Protein 4JEN (pdb70)

Radius of gyration: 23.58 Å; Cα contacts (8 Å, |Δi|>4): 588; chains: 3; bounding box: 68×58×48 Å

B-factor: mean 65.18, std 16.79, range [32.94, 170.94]

Sequence (354 aa):
KRVFLAAIMKEQEKKRIEDLILFLEEKGWEVDNNFMSPDQCTKLDYDAIKECDLFIAFPGVPVSPGTHIEIGWASAMGKKIILLLAEYAYLIRGLHTVSNVHYIIYNKEKEYLQKLDLYKRVFLAAMKEQEKKRIEDLILFLEEKGWEVDNAFMSPDQCTKLDYDAIKECDLFIAFPGVPVSPGTHIEIGWASAMGKKIILLLAEKENYAYLIRGLHTVSNVHYIIYNKEKEYLQKLDLYLKRVFLAAQEKKRIEDLILFLEEKGWEVDSPDQCTKLDYDAIKECDLFIAFPGVPVSPGTHIEIGWASAMGKKIILLLAEKENYAYLIRGLHTVSNVHYIIYNKEKEYLQKLDL

Nearest PDB structures (foldseek):
  4jen-assembly2_C-2  TM=1.009E+00  e=1.202E-22  Clostridium botulinum A str. ATCC 19397
  4jen-assembly1_B  TM=1.000E+00  e=3.719E-20  Clostridium botulinum A str. ATCC 19397
  4jen-assembly1_A  TM=9.811E-01  e=2.741E-19  Clostridium botulinum A str. ATCC 19397
  4jem-assembly1_A  TM=9.310E-01  e=1.003E-10  Streptomyces rimofaciens
  4ohb-assembly1_A  TM=9.312E-01  e=1.680E-10  Streptomyces rimofaciens

Solvent-accessible surface area: 19011 Å² total; per-residue (Å²): 138,113,0,6,9,3,92,182,156,63,106,72,47,54,108,93,53,112,45,0,38,95,33,4,89,136,79,50,55,51,23,42,134,207,200,111,58,19,58,40,36,0,104,51,29,34,56,16,0,109,101,1,81,16,0,0,0,56,12,38,145,125,36,47,27,15,17,4,0,12,0,0,0,0,2,24,45,53,43,81,0,2,0,0,19,73,97,100,25,107,12,2,113,0,0,54,32,11,2,13,14,60,63,5,79,32,113,55,34,67,56,0,38,125,76,9,72,159,113,66,24,0,10,22,3,90,131,85,132,25,46,49,39,105,51,112,62,0,32,116,37,0,88,92,79,61,55,55,18,45,108,136,257,96,46,20,55,98,33,0,73,98,30,36,56,18,0,108,130,1,83,6,0,0,0,58,9,25,131,126,29,47,32,15,17,1,0,12,0,0,0,0,2,25,45,56,43,84,1,0,0,0,5,46,60,94,37,107,27,19,102,12,0,92,0,0,77,45,32,12,84,17,56,62,5,76,33,108,145,48,63,57,0,36,125,75,0,66,151,84,85,67,19,0,10,27,1,82,96,80,79,58,22,55,52,36,0,53,29,34,4,54,81,95,63,71,116,38,81,102,106,122,47,73,72,139,124,40,90,68,20,0,111,74,1,85,22,0,0,0,54,11,37,145,125,97,48,101,37,12,54,97,21,6,35,57,0,15,93,54,55,43,37,2,22,0,0,21,53,78,80,141,140,70,53,84,149,10,68,29,23,97,104,114,14,117,18,106,62,7,86,39,102,56,62,154,37,6,36,105,96,26,76,188

Structure (mmCIF, N/CA/C/O backbone):
data_4JEN
#
_entry.id   4JEN
#
_cell.length_a   177.948
_cell.length_b   104.006
_cell.length_c   40.225
_cell.angle_alpha   90.000
_cell.angle_beta   97.980
_cell.angle_gamma   90.000
#
_symmetry.space_group_name_H-M   'C 1 2 1'
#
loop_
_entity.id
_entity.type
_entity.pdbx_description
1 polymer 'CMP N-GLYCOSIDASE'
2 non-polymer 'PHOSPHATE ION'
3 water water
#
loop_
_atom_site.group_PDB
_atom_site.id
_atom_site.type_symbol
_atom_site.label_atom_id
_atom_site.label_alt_id
_atom_site.label_comp_id
_atom_site.label_asym_id
_atom_site.label_entity_id
_atom_site.label_seq_id
_atom_site.pdbx_PDB_ins_code
_atom_site.Cartn_x
_atom_site.Cartn_y
_atom_site.Cartn_z
_atom_site.occupancy
_atom_site.B_iso_or_equiv
_atom_site.auth_seq_id
_atom_site.auth_comp_id
_atom_site.auth_asym_id
_atom_site.auth_atom_id
_atom_site.pdbx_PDB_model_num
ATOM 1 N N . LYS A 1 26 ? -62.298 -6.640 5.826 1.00 65.73 3 LYS A N 1
ATOM 2 C CA . LYS A 1 26 ? -61.099 -6.572 6.655 1.00 62.14 3 LYS A CA 1
ATOM 3 C C . LYS A 1 26 ? -59.905 -6.012 5.889 1.00 67.62 3 LYS A C 1
ATOM 4 O O . LYS A 1 26 ? -59.035 -6.761 5.448 1.00 65.44 3 LYS A O 1
ATOM 10 N N . ARG A 1 27 ? -59.864 -4.692 5.739 1.00 68.77 4 ARG A N 1
ATOM 11 C CA . ARG A 1 27 ? -58.755 -4.039 5.052 1.00 58.24 4 ARG A CA 1
ATOM 12 C C . ARG A 1 27 ? -57.837 -3.300 6.022 1.00 58.58 4 ARG A C 1
ATOM 13 O O . ARG A 1 27 ? -58.297 -2.532 6.866 1.00 52.83 4 ARG A O 1
ATOM 21 N N . VAL A 1 28 ? -56.535 -3.542 5.894 1.00 59.45 5 VAL A N 1
ATOM 22 C CA . VAL A 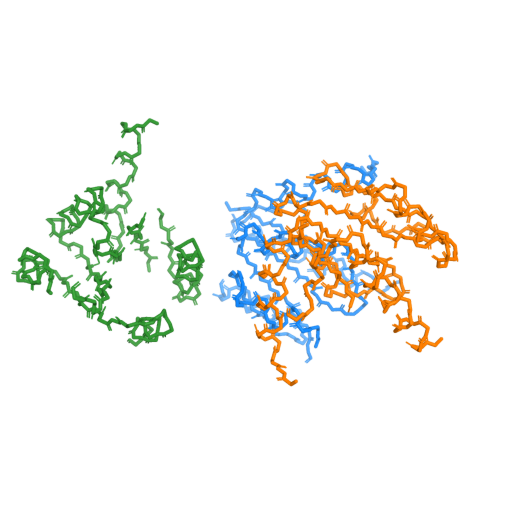1 28 ? -55.535 -2.869 6.714 1.00 56.28 5 VAL A CA 1
ATOM 23 C C . VAL A 1 28 ? -54.670 -1.948 5.867 1.00 51.44 5 VAL A C 1
ATOM 24 O O . VAL A 1 28 ? -54.161 -2.353 4.823 1.00 56.66 5 VAL A O 1
ATOM 28 N N . PHE A 1 29 ? -54.505 -0.709 6.315 1.00 42.56 6 PHE A N 1
ATOM 29 C CA . PHE A 1 29 ? -53.486 0.151 5.736 1.00 49.32 6 PHE A CA 1
ATOM 30 C C . PHE A 1 29 ? -52.274 0.188 6.655 1.00 41.66 6 PHE A C 1
ATOM 31 O O . PHE A 1 29 ? -52.371 0.605 7.809 1.00 57.40 6 PHE A O 1
ATOM 39 N N . LEU A 1 30 ? -51.135 -0.261 6.141 1.00 53.64 7 LEU A N 1
ATOM 40 C CA . LEU A 1 30 ? -49.889 -0.220 6.894 1.00 49.30 7 LEU A CA 1
ATOM 41 C C . LEU A 1 30 ? -49.034 0.952 6.424 1.00 50.01 7 LEU A C 1
ATOM 42 O O . LEU A 1 30 ? -48.460 0.920 5.336 1.00 47.89 7 LEU A O 1
ATOM 47 N N . ALA A 1 31 ? -48.961 1.990 7.250 1.00 52.38 8 ALA A N 1
ATOM 48 C CA . ALA A 1 31 ? -48.222 3.197 6.902 1.00 44.79 8 ALA A CA 1
ATOM 49 C C . ALA A 1 31 ? -46.715 2.982 6.998 1.00 66.10 8 ALA A C 1
ATOM 50 O O . ALA A 1 31 ? -46.097 3.298 8.015 1.00 73.57 8 ALA A O 1
ATOM 52 N N . ALA A 1 32 ? -46.130 2.445 5.931 1.00 81.54 9 ALA A N 1
ATOM 53 C CA . ALA A 1 32 ? -44.693 2.203 5.878 1.00 74.18 9 ALA A CA 1
ATOM 54 C C . ALA A 1 32 ? -44.212 2.057 4.438 1.00 79.64 9 ALA A C 1
ATOM 55 O O . ALA A 1 32 ? -43.635 2.984 3.868 1.00 87.67 9 ALA A O 1
ATOM 57 N N . ILE A 1 44 ? -26.314 -2.947 4.376 1.00 117.67 21 ILE A N 1
ATOM 58 C CA . ILE A 1 44 ? -27.307 -1.978 4.823 1.00 130.68 21 ILE A CA 1
ATOM 59 C C . ILE A 1 44 ? -28.073 -2.515 6.033 1.00 124.67 21 ILE A C 1
ATOM 60 O O . ILE A 1 44 ? -28.130 -3.726 6.254 1.00 127.94 21 ILE A O 1
ATOM 65 N N . MET A 1 45 ? -28.647 -1.611 6.820 1.00 120.62 22 MET A N 1
ATOM 66 C CA . MET A 1 45 ? -29.412 -1.995 8.001 1.00 134.39 22 MET A CA 1
ATOM 67 C C . MET A 1 45 ? -30.913 -1.875 7.735 1.00 127.77 22 MET A C 1
ATOM 68 O O . MET A 1 45 ? -31.736 -2.312 8.540 1.00 114.77 22 MET A O 1
ATOM 73 N N . LYS A 1 46 ? -31.261 -1.294 6.590 1.00 124.17 23 LYS A N 1
ATOM 74 C CA . LYS A 1 46 ? -32.659 -1.127 6.202 1.00 109.46 23 LYS A CA 1
ATOM 75 C C . LYS A 1 46 ? -33.344 -2.471 5.966 1.00 105.63 23 LYS A C 1
ATOM 76 O O . LYS A 1 46 ? -34.570 -2.548 5.871 1.00 95.88 23 LYS A O 1
ATOM 78 N N . GLU A 1 47 ? -32.542 -3.527 5.867 1.00 102.36 24 GLU A N 1
ATOM 79 C CA . GLU A 1 47 ? -33.058 -4.881 5.712 1.00 101.98 24 GLU A CA 1
ATOM 80 C C . GLU A 1 47 ? -33.840 -5.312 6.949 1.00 92.73 24 GLU A C 1
ATOM 81 O O . GLU A 1 47 ? -34.755 -6.131 6.858 1.00 80.05 24 GLU A O 1
ATOM 87 N N . GLN A 1 48 ? -33.475 -4.761 8.104 1.00 94.22 25 GLN A N 1
ATOM 88 C CA . GLN A 1 48 ? -34.199 -5.042 9.336 1.00 93.70 25 GLN A CA 1
ATOM 89 C C . GLN A 1 48 ? -35.605 -4.455 9.269 1.00 89.63 25 GLN A C 1
ATOM 90 O O . GLN A 1 48 ? -36.560 -5.042 9.780 1.00 90.43 25 GLN A O 1
ATOM 96 N N . GLU A 1 49 ? -35.726 -3.295 8.633 1.00 72.82 26 GLU A N 1
ATOM 97 C CA . GLU A 1 49 ? -37.017 -2.637 8.482 1.00 71.49 26 GLU A CA 1
ATOM 98 C C . GLU A 1 49 ? -37.896 -3.381 7.482 1.00 77.59 26 GLU A C 1
ATOM 99 O O . GLU A 1 49 ? -39.100 -3.523 7.688 1.00 76.60 26 GLU A O 1
ATOM 101 N N . LYS A 1 50 ? -37.285 -3.857 6.401 1.00 79.86 27 LYS A N 1
ATOM 102 C CA . LYS A 1 50 ? -38.009 -4.603 5.377 1.00 82.30 27 LYS A CA 1
ATOM 103 C C . LYS A 1 50 ? -38.497 -5.944 5.918 1.00 76.15 27 LYS A C 1
ATOM 104 O O . LYS A 1 50 ? -39.597 -6.393 5.594 1.00 71.01 27 LYS A O 1
ATOM 106 N N . LYS A 1 51 ? -37.670 -6.577 6.744 1.00 67.59 28 LYS A N 1
ATOM 107 C CA . LYS A 1 51 ? -38.019 -7.856 7.350 1.00 66.04 28 LYS A CA 1
ATOM 108 C C . LYS A 1 51 ? -39.199 -7.712 8.305 1.00 75.05 28 LYS A C 1
ATOM 109 O O . LYS A 1 51 ? -40.118 -8.533 8.298 1.00 66.57 28 LYS A O 1
ATOM 115 N N . ARG A 1 52 ? -39.170 -6.663 9.122 1.00 69.07 29 ARG A N 1
ATOM 116 C CA . ARG A 1 52 ? -40.221 -6.427 10.106 1.00 67.71 29 ARG A CA 1
ATOM 117 C C . ARG A 1 52 ? -41.567 -6.111 9.458 1.00 65.07 29 ARG A C 1
ATOM 118 O O . ARG A 1 52 ? -42.620 -6.423 10.016 1.00 63.07 29 ARG A O 1
ATOM 126 N N . ILE A 1 53 ? -41.529 -5.495 8.281 1.00 60.74 30 ILE A N 1
ATOM 127 C CA . ILE A 1 53 ? -42.752 -5.172 7.553 1.00 65.19 30 ILE A CA 1
ATOM 128 C C . ILE A 1 53 ? -43.369 -6.419 6.923 1.00 64.62 30 ILE A C 1
ATOM 129 O O . ILE A 1 53 ? -44.571 -6.652 7.043 1.00 62.89 30 ILE A O 1
ATOM 134 N N . GLU A 1 54 ? -42.539 -7.220 6.261 1.00 55.05 31 GLU A N 1
ATOM 135 C CA . GLU A 1 54 ? -43.002 -8.456 5.638 1.00 61.18 31 GLU A CA 1
ATOM 136 C C . GLU A 1 54 ? -43.560 -9.441 6.663 1.00 65.74 31 GLU A C 1
ATOM 137 O O . GLU A 1 54 ? -44.506 -10.177 6.376 1.00 63.39 31 GLU A O 1
ATOM 143 N N . ASP A 1 55 ? -42.974 -9.449 7.857 1.00 53.70 32 ASP A N 1
ATOM 144 C CA . ASP A 1 55 ? -43.472 -10.287 8.941 1.00 54.34 32 ASP A CA 1
ATOM 145 C C . ASP A 1 55 ? -44.844 -9.802 9.395 1.00 58.15 32 ASP A C 1
ATOM 146 O O . ASP A 1 55 ? -45.712 -10.602 9.750 1.00 56.84 32 ASP A O 1
ATOM 151 N N . LEU A 1 56 ? -45.034 -8.487 9.375 1.00 56.21 33 LEU A N 1
ATOM 152 C CA . LEU A 1 56 ? -46.280 -7.880 9.828 1.00 51.38 33 LEU A CA 1
ATOM 153 C C . LEU A 1 56 ? -47.420 -8.099 8.835 1.00 55.54 33 LEU A C 1
ATOM 154 O O . LEU A 1 56 ? -48.545 -8.399 9.232 1.00 55.09 33 LEU A O 1
ATOM 159 N N . ILE A 1 57 ? -47.123 -7.943 7.548 1.00 63.04 34 ILE A N 1
ATOM 160 C CA . ILE A 1 57 ? -48.112 -8.168 6.498 1.00 60.86 34 ILE A CA 1
ATOM 161 C C . ILE A 1 57 ? -48.584 -9.617 6.526 1.00 57.13 34 ILE A C 1
ATOM 162 O O . ILE A 1 57 ? -49.780 -9.895 6.443 1.00 61.46 34 ILE A O 1
ATOM 167 N N . LEU A 1 58 ? -47.630 -10.532 6.654 1.00 57.15 35 LEU A N 1
ATOM 168 C CA . LEU A 1 58 ? -47.921 -11.953 6.789 1.00 54.55 35 LEU A CA 1
ATOM 169 C C . LEU A 1 58 ? -48.786 -12.234 8.008 1.00 66.20 35 LEU A C 1
ATOM 170 O O . LEU A 1 58 ? -49.765 -12.979 7.932 1.00 63.11 35 LEU A O 1
ATOM 175 N N . PHE A 1 59 ? -48.405 -11.634 9.130 1.00 59.68 36 PHE A N 1
ATOM 176 C CA . PHE A 1 59 ? -49.131 -11.792 10.380 1.00 49.72 36 PHE A CA 1
ATOM 177 C C . PHE A 1 59 ? -50.575 -11.323 10.244 1.00 58.05 36 PHE A C 1
ATOM 178 O O . PHE A 1 59 ? -51.497 -11.978 10.730 1.00 58.73 36 PHE A O 1
ATOM 186 N N . LEU A 1 60 ? -50.765 -10.192 9.573 1.00 51.76 37 LEU A N 1
ATOM 187 C CA . LEU A 1 60 ? -52.096 -9.636 9.367 1.00 50.03 37 LEU A CA 1
ATOM 188 C C . LEU A 1 60 ? -52.930 -10.499 8.427 1.00 56.00 37 LEU A C 1
ATOM 189 O O . LEU A 1 60 ? -54.092 -10.792 8.709 1.00 53.83 37 LEU A O 1
ATOM 194 N N . GLU A 1 61 ? -52.329 -10.904 7.312 1.00 62.89 38 GLU A N 1
ATOM 195 C CA . GLU A 1 61 ? -53.022 -11.708 6.309 1.00 61.13 38 GLU A CA 1
ATOM 196 C C . GLU A 1 61 ? -53.470 -13.063 6.851 1.00 62.97 38 GLU A C 1
ATOM 197 O O . GLU A 1 61 ? -54.513 -13.583 6.456 1.00 61.33 38 GLU A O 1
ATOM 203 N N . GLU A 1 62 ? -52.681 -13.627 7.760 1.00 67.30 39 GLU A N 1
ATOM 204 C CA . GLU A 1 62 ? -53.000 -14.925 8.346 1.00 61.64 39 GLU A CA 1
ATOM 205 C C . GLU A 1 62 ? -54.099 -14.830 9.400 1.00 56.94 39 GLU A C 1
ATOM 206 O O . GLU A 1 62 ? -54.612 -15.846 9.866 1.00 76.20 39 GLU A O 1
ATOM 212 N N . LYS A 1 63 ? -54.459 -13.605 9.767 1.00 57.34 40 LYS A N 1
ATOM 213 C CA . LYS A 1 63 ? -55.576 -13.382 10.676 1.00 60.58 40 LYS A CA 1
ATOM 214 C C . LYS A 1 63 ? -56.818 -12.964 9.894 1.00 60.91 40 LYS A C 1
ATOM 215 O O . LYS A 1 63 ? -57.837 -12.590 10.476 1.00 59.90 40 LYS A O 1
ATOM 221 N N . GLY A 1 64 ? -56.721 -13.030 8.569 1.00 62.50 41 GLY A N 1
ATOM 222 C CA . GLY A 1 64 ? -57.853 -12.758 7.701 1.00 64.74 41 GLY A CA 1
ATOM 223 C C . GLY A 1 64 ? -57.931 -11.330 7.196 1.00 68.78 41 GLY A C 1
ATOM 224 O O . GLY A 1 64 ? -58.949 -10.919 6.639 1.00 67.84 41 GLY A O 1
ATOM 225 N N . TRP A 1 65 ? -56.858 -10.570 7.387 1.00 69.52 42 TRP A N 1
ATOM 226 C CA . TRP A 1 65 ? -56.834 -9.176 6.955 1.00 66.26 42 TRP A CA 1
ATOM 227 C C . TRP A 1 65 ? -56.336 -9.020 5.523 1.00 68.23 42 TRP A C 1
ATOM 228 O O . TRP A 1 65 ? -55.611 -9.870 5.006 1.00 68.41 42 TRP A O 1
ATOM 239 N N . GLU A 1 66 ? -56.734 -7.921 4.891 1.00 70.47 43 GLU A N 1
ATOM 240 C CA . GLU A 1 66 ? -56.273 -7.590 3.550 1.00 52.18 43 GLU A CA 1
ATOM 241 C C . GLU A 1 66 ? -55.464 -6.299 3.589 1.00 55.73 43 GLU A C 1
ATOM 242 O O . GLU A 1 66 ? -56.008 -5.221 3.823 1.00 66.32 43 GLU A O 1
ATOM 244 N N . VAL A 1 67 ? -54.160 -6.414 3.364 1.00 55.14 44 VAL A N 1
ATOM 245 C CA . VAL A 1 67 ? -53.271 -5.261 3.418 1.00 53.69 44 VAL A CA 1
ATOM 246 C C . VAL A 1 67 ? -53.314 -4.461 2.116 1.00 61.41 44 VAL A C 1
ATOM 247 O O . VAL A 1 67 ? -53.105 -5.008 1.034 1.00 78.48 44 VAL A O 1
ATOM 251 N N . ASP A 1 68 ? -53.587 -3.163 2.228 1.00 79.11 45 ASP A N 1
ATOM 252 C CA . ASP A 1 68 ? -53.655 -2.279 1.066 1.00 73.81 45 ASP A CA 1
ATOM 253 C C . ASP A 1 68 ? -52.262 -1.778 0.707 1.00 82.79 45 ASP A C 1
ATOM 254 O O . ASP A 1 68 ? -52.101 -0.644 0.260 1.00 90.04 45 ASP A O 1
ATOM 259 N N . ASN A 1 69 ? -51.258 -2.611 0.974 1.00 94.64 46 ASN A N 1
ATOM 260 C CA . ASN A 1 69 ? -49.847 -2.244 0.838 1.00 94.95 46 ASN A CA 1
ATOM 261 C C . ASN A 1 69 ? -49.491 -0.854 1.366 1.00 93.94 46 ASN A C 1
ATOM 262 O O . ASN A 1 69 ? -49.961 -0.444 2.429 1.00 71.41 46 ASN A O 1
ATOM 267 N N . ASN A 1 79 ? -44.051 -0.007 -10.520 1.00 117.78 56 ASN A N 1
ATOM 268 C CA . ASN A 1 79 ? -42.976 0.628 -9.766 1.00 114.51 56 ASN A CA 1
ATOM 269 C C . ASN A 1 79 ? -42.663 2.041 -10.257 1.00 98.53 56 ASN A C 1
ATOM 270 O O . ASN A 1 79 ? -41.818 2.733 -9.689 1.00 97.31 56 ASN A O 1
ATOM 275 N N . PHE A 1 80 ? -43.353 2.460 -11.313 1.00 94.95 57 PHE A N 1
ATOM 276 C CA . PHE A 1 80 ? -43.186 3.800 -11.863 1.00 97.01 57 PHE A CA 1
ATOM 277 C C . PHE A 1 80 ? -44.388 4.661 -11.496 1.00 102.19 57 PHE A C 1
ATOM 278 O O . PHE A 1 80 ? -45.434 4.588 -12.142 1.00 99.28 57 PHE A O 1
ATOM 286 N N . MET A 1 81 ? -44.236 5.479 -10.460 1.00 94.26 58 MET A N 1
ATOM 287 C CA . MET A 1 81 ? -45.353 6.266 -9.953 1.00 86.65 58 MET A CA 1
ATOM 288 C C . MET A 1 81 ? -44.945 7.679 -9.537 1.00 86.04 58 MET A C 1
ATOM 289 O O . MET A 1 81 ? -43.893 7.883 -8.931 1.00 84.62 58 MET A O 1
ATOM 294 N N . SER A 1 82 ? -45.790 8.648 -9.875 1.00 71.00 59 SER A N 1
ATOM 295 C CA . SER A 1 82 ? -45.562 10.044 -9.521 1.00 71.41 59 SER A CA 1
ATOM 296 C C . SER A 1 82 ? -46.094 10.341 -8.121 1.00 75.03 59 SER A C 1
ATOM 297 O O . SER A 1 82 ? -46.968 9.629 -7.626 1.00 79.38 59 SER A O 1
ATOM 300 N N . PRO A 1 83 ? -45.558 11.390 -7.473 1.00 70.49 60 PRO A N 1
ATOM 301 C CA . PRO A 1 83 ? -46.063 11.839 -6.171 1.00 65.76 60 PRO A CA 1
ATOM 302 C C . PRO A 1 83 ? -47.555 12.149 -6.201 1.00 56.71 60 PRO A C 1
ATOM 303 O O . PRO A 1 83 ? -48.241 11.958 -5.200 1.00 68.27 60 PRO A O 1
ATOM 307 N N . ASP A 1 84 ? -48.045 12.622 -7.342 1.00 68.43 61 ASP A N 1
ATOM 308 C CA . ASP A 1 84 ? -49.465 12.907 -7.506 1.00 64.70 61 ASP A CA 1
ATOM 309 C C . ASP A 1 84 ? -50.299 11.634 -7.407 1.00 61.69 61 ASP A C 1
ATOM 310 O O . ASP A 1 84 ? -51.391 11.639 -6.839 1.00 60.98 61 ASP A O 1
ATOM 315 N N . GLN A 1 85 ? -49.778 10.544 -7.961 1.00 61.49 62 GLN A N 1
ATOM 316 C CA . GLN A 1 85 ? -50.487 9.270 -7.961 1.00 58.87 62 GLN A CA 1
ATOM 317 C C . GLN A 1 85 ? -50.316 8.533 -6.637 1.00 68.48 62 GLN A C 1
ATOM 318 O O . GLN A 1 85 ? -51.264 7.941 -6.122 1.00 62.50 62 GLN A O 1
ATOM 320 N N . CYS A 1 86 ? -49.103 8.573 -6.093 1.00 66.11 63 CYS A N 1
ATOM 321 C CA . CYS A 1 86 ? -48.808 7.908 -4.829 1.00 61.38 63 CYS A CA 1
ATOM 322 C C . CYS A 1 86 ? -49.616 8.509 -3.681 1.00 68.22 63 CYS A C 1
ATOM 323 O O . CYS A 1 86 ? -50.120 7.785 -2.822 1.00 66.69 63 CYS A O 1
ATOM 326 N N . THR A 1 87 ? -49.741 9.833 -3.676 1.00 63.97 64 THR A N 1
ATOM 327 C CA . THR A 1 87 ? -50.521 10.527 -2.656 1.00 56.11 64 THR A CA 1
ATOM 328 C C . THR A 1 87 ? -52.000 10.199 -2.816 1.00 55.49 64 THR A C 1
ATOM 329 O O . THR A 1 87 ? -52.733 10.061 -1.836 1.00 51.91 64 THR A O 1
ATOM 333 N N . LYS A 1 88 ? -52.428 10.071 -4.067 1.00 61.42 65 LYS A N 1
ATOM 334 C CA . LYS A 1 88 ? -53.815 9.765 -4.388 1.00 60.11 65 LYS A CA 1
ATOM 335 C C . LYS A 1 88 ? -54.182 8.345 -3.965 1.00 63.38 65 LYS A C 1
ATOM 336 O O . LYS A 1 88 ? -55.281 8.100 -3.467 1.00 56.60 65 LYS A O 1
ATOM 342 N N . LEU A 1 89 ? -53.254 7.414 -4.168 1.00 67.06 66 LEU A N 1
ATOM 343 C CA . LEU A 1 89 ? -53.483 6.009 -3.842 1.00 58.41 66 LEU A CA 1
ATOM 344 C C . LEU A 1 89 ? -53.542 5.765 -2.336 1.00 59.93 66 LEU A C 1
ATOM 345 O O . LEU A 1 89 ? -54.422 5.051 -1.854 1.00 57.70 66 LEU A O 1
ATOM 347 N N . ASP A 1 90 ? -52.603 6.354 -1.601 1.00 60.52 67 ASP A N 1
ATOM 348 C CA . ASP A 1 90 ? -52.549 6.190 -0.151 1.00 51.68 67 ASP A CA 1
ATOM 349 C C . ASP A 1 90 ? -53.800 6.738 0.523 1.00 47.63 67 ASP A C 1
ATOM 350 O O . ASP A 1 90 ? -54.357 6.107 1.419 1.00 63.52 67 ASP A O 1
ATOM 355 N N . TYR A 1 91 ? -54.236 7.913 0.081 1.00 42.22 68 TYR A N 1
ATOM 356 C CA . TYR A 1 91 ? -55.405 8.570 0.653 1.00 52.20 68 TYR A CA 1
ATOM 357 C C . TYR A 1 91 ? -56.658 7.713 0.513 1.00 55.76 68 TYR A C 1
ATOM 358 O O . TYR A 1 91 ? -57.411 7.538 1.472 1.00 53.56 68 TYR A O 1
ATOM 367 N N . ASP A 1 92 ? -56.874 7.181 -0.686 1.00 54.29 69 ASP A N 1
ATOM 368 C CA . ASP A 1 92 ? -58.033 6.338 -0.954 1.00 54.46 69 ASP A CA 1
ATOM 369 C C . ASP A 1 92 ? -57.943 5.009 -0.211 1.00 56.04 69 ASP A C 1
ATOM 370 O O . ASP A 1 92 ? -58.950 4.486 0.262 1.00 57.17 69 ASP A O 1
ATOM 375 N N . ALA A 1 93 ? -56.732 4.470 -0.108 1.00 49.73 70 ALA A N 1
ATOM 376 C CA . ALA A 1 93 ? -56.511 3.219 0.608 1.00 43.71 70 ALA A CA 1
ATOM 377 C C . ALA A 1 93 ? -56.820 3.381 2.093 1.00 57.17 70 ALA A C 1
ATOM 378 O O . ALA A 1 93 ? -57.410 2.498 2.715 1.00 69.49 70 ALA A O 1
ATOM 380 N N . ILE A 1 94 ? -56.416 4.517 2.653 1.00 52.09 71 ILE A N 1
ATOM 381 C CA . ILE A 1 94 ? -56.694 4.841 4.048 1.00 52.57 71 ILE A CA 1
ATOM 382 C C . ILE A 1 94 ? -58.180 5.131 4.235 1.00 47.75 71 ILE A C 1
ATOM 383 O O . ILE A 1 94 ? -58.778 4.761 5.245 1.00 61.32 71 ILE A O 1
ATOM 388 N N . LYS A 1 95 ? -58.770 5.788 3.243 1.00 53.71 72 LYS A N 1
ATOM 389 C CA . LYS A 1 95 ? -60.189 6.117 3.263 1.00 55.59 72 LYS A CA 1
ATOM 390 C C . LYS A 1 95 ? -61.044 4.852 3.267 1.00 68.60 72 LYS A C 1
ATOM 391 O O . LYS A 1 95 ? -62.134 4.829 3.840 1.00 64.95 72 LYS A O 1
ATOM 397 N N . GLU A 1 96 ? -60.537 3.799 2.633 1.00 69.25 73 GLU A N 1
ATOM 398 C CA . GLU A 1 96 ? -61.289 2.558 2.470 1.00 59.72 73 GLU A CA 1
ATOM 399 C C . GLU A 1 96 ? -60.977 1.512 3.539 1.00 64.47 73 GLU A C 1
ATOM 400 O O . GLU A 1 96 ? -61.750 0.574 3.734 1.00 73.17 73 GLU A O 1
ATOM 406 N N . CYS A 1 97 ? -59.851 1.671 4.228 1.00 63.94 74 CYS A N 1
ATOM 407 C CA . CYS A 1 97 ? -59.427 0.684 5.217 1.00 62.33 74 CYS A CA 1
ATOM 408 C C . CYS A 1 97 ? -60.326 0.692 6.450 1.00 60.32 74 CYS A C 1
ATOM 409 O O . CYS A 1 97 ? -61.066 1.647 6.687 1.00 54.86 74 CYS A O 1
ATOM 412 N N . ASP A 1 98 ? -60.256 -0.383 7.229 1.00 64.07 75 ASP A N 1
ATOM 413 C CA . ASP A 1 98 ? -61.013 -0.484 8.470 1.00 60.73 75 ASP A CA 1
ATOM 414 C C . ASP A 1 98 ? -60.079 -0.352 9.667 1.00 58.60 75 ASP A C 1
ATOM 415 O O . ASP A 1 98 ? -60.511 -0.038 10.775 1.00 58.94 75 ASP A O 1
ATOM 420 N N . LEU A 1 99 ? -58.793 -0.592 9.430 1.00 51.99 76 LEU A N 1
ATOM 421 C CA . LEU A 1 99 ? -57.784 -0.502 10.477 1.00 46.10 76 LEU A CA 1
ATOM 422 C C . LEU A 1 99 ? -56.524 0.184 9.956 1.00 49.95 76 LEU A C 1
ATOM 423 O O . LEU A 1 99 ? -56.075 -0.087 8.843 1.00 54.23 76 LEU A O 1
ATOM 428 N N . PHE A 1 100 ? -55.961 1.073 10.767 1.00 48.54 77 PHE A N 1
ATOM 429 C CA . PHE A 1 100 ? -54.762 1.812 10.387 1.00 40.88 77 PHE A CA 1
ATOM 430 C C . PHE A 1 100 ? -53.617 1.510 11.349 1.00 48.94 77 PHE A C 1
ATOM 431 O O . PHE A 1 100 ? -53.745 1.699 12.558 1.00 57.39 77 PHE A O 1
ATOM 439 N N . ILE A 1 101 ? -52.499 1.040 10.806 1.00 46.29 78 ILE A N 1
ATOM 440 C CA . ILE A 1 101 ? -51.328 0.717 11.615 1.00 45.81 78 ILE A CA 1
ATOM 441 C C . ILE A 1 101 ? -50.108 1.493 11.127 1.00 50.59 78 ILE A C 1
ATOM 442 O O . ILE A 1 101 ? -49.809 1.505 9.933 1.00 54.80 78 ILE A O 1
ATOM 447 N N . ALA A 1 102 ? -49.406 2.142 12.052 1.00 41.75 79 ALA A N 1
ATOM 448 C CA . ALA A 1 102 ? -48.244 2.950 11.695 1.00 51.37 79 ALA A CA 1
ATOM 449 C C . ALA A 1 102 ? -47.100 2.801 12.695 1.00 58.38 79 ALA A C 1
ATOM 450 O O . ALA A 1 102 ? -47.295 2.323 13.813 1.00 48.01 79 ALA A O 1
ATOM 452 N N . PHE A 1 103 ? -45.906 3.220 12.283 1.00 68.02 80 PHE A N 1
ATOM 453 C CA . PHE A 1 103 ? -44.725 3.171 13.141 1.00 52.00 80 PHE A CA 1
ATOM 454 C C . PHE A 1 103 ? -44.127 4.559 13.361 1.00 58.30 80 PHE A C 1
ATOM 455 O O . PHE A 1 103 ? -43.134 4.913 12.724 1.00 59.47 80 PHE A O 1
ATOM 463 N N . PRO A 1 104 ? -44.725 5.351 14.264 1.00 59.59 81 PRO A N 1
ATOM 464 C CA . PRO A 1 104 ? -44.172 6.671 14.584 1.00 54.61 81 PRO A CA 1
ATOM 465 C C . PRO A 1 104 ? -42.824 6.545 15.284 1.00 57.37 81 PRO A C 1
ATOM 466 O O . PRO A 1 104 ? -42.630 5.614 16.065 1.00 74.30 81 PRO A O 1
ATOM 470 N N . GLY A 1 105 ? -41.904 7.465 15.008 1.00 62.14 82 GLY A N 1
ATOM 471 C CA . GLY A 1 105 ? -40.602 7.437 15.649 1.00 65.81 82 GLY A CA 1
ATOM 472 C C . GLY A 1 105 ? -39.545 8.291 14.976 1.00 86.32 82 GLY A C 1
ATOM 473 O O . GLY A 1 105 ? -39.855 9.180 14.183 1.00 87.82 82 GLY A O 1
ATOM 474 N N . VAL A 1 106 ? -38.287 8.011 15.303 1.00 95.98 83 VAL A N 1
ATOM 475 C CA . VAL A 1 106 ? -37.148 8.752 14.771 1.00 94.16 83 VAL A CA 1
ATOM 476 C C . VAL A 1 106 ? -36.299 7.828 13.897 1.00 94.74 83 VAL A C 1
ATOM 477 O O . VAL A 1 106 ? -35.978 6.714 14.311 1.00 96.07 83 VAL A O 1
ATOM 481 N N . PRO A 1 107 ? -35.932 8.278 12.682 1.00 93.85 84 PRO A N 1
ATOM 482 C CA . PRO A 1 107 ? -36.202 9.587 12.070 1.00 92.74 84 PRO A CA 1
ATOM 483 C C . PRO A 1 107 ? -37.659 9.779 11.660 1.00 89.46 84 PRO A C 1
ATOM 484 O O . PRO A 1 107 ? -38.292 8.857 11.143 1.00 89.92 84 PRO A O 1
ATOM 488 N N . VAL A 1 108 ? -38.173 10.981 11.895 1.00 81.58 85 VAL A N 1
ATOM 489 C CA . VAL A 1 108 ? -39.572 11.291 11.636 1.00 74.44 85 VAL A CA 1
ATOM 490 C C . VAL A 1 108 ? -39.905 11.259 10.149 1.00 67.37 85 VAL A C 1
ATOM 491 O O . VAL A 1 108 ? -39.327 12.000 9.355 1.00 70.57 85 VAL A O 1
ATOM 495 N N . SER A 1 109 ? -40.840 10.390 9.780 1.00 70.42 86 SER A N 1
ATOM 496 C CA . SER A 1 109 ? -41.302 10.302 8.402 1.00 58.98 86 SER A CA 1
ATOM 497 C C . SER A 1 109 ? -42.450 11.275 8.166 1.00 64.92 86 SER A C 1
ATOM 498 O O . SER A 1 109 ? -43.494 11.176 8.813 1.00 65.07 86 SER A O 1
ATOM 501 N N . PRO A 1 110 ? -42.254 12.228 7.243 1.00 59.89 87 PRO A N 1
ATOM 502 C CA . PRO A 1 110 ? -43.276 13.221 6.896 1.00 50.68 87 PRO A CA 1
ATOM 503 C C . PRO A 1 110 ? -44.549 12.563 6.377 1.00 54.71 87 PRO A C 1
ATOM 504 O O . PRO A 1 110 ? -45.644 12.911 6.818 1.00 54.62 87 PRO A O 1
ATOM 508 N N . GLY A 1 111 ? -44.397 11.619 5.453 1.00 48.58 88 GLY A N 1
ATOM 509 C CA . GLY A 1 111 ? -45.532 10.951 4.843 1.00 51.74 88 GLY A CA 1
ATOM 510 C C . GLY A 1 111 ? -46.364 10.160 5.832 1.00 52.83 88 GLY A C 1
ATOM 511 O O . GLY A 1 111 ? -47.593 10.186 5.780 1.00 57.06 88 GLY A O 1
ATOM 512 N N . THR A 1 112 ? -45.690 9.456 6.736 1.00 54.85 89 THR A N 1
ATOM 513 C CA . THR A 1 112 ? -46.366 8.640 7.738 1.00 54.51 89 THR A CA 1
ATOM 514 C C . THR A 1 112 ? -47.250 9.490 8.646 1.00 53.55 89 THR A C 1
ATOM 515 O O . THR A 1 112 ? -48.404 9.148 8.900 1.00 56.35 89 THR A O 1
ATOM 519 N N . HIS A 1 113 ? -46.704 10.604 9.124 1.00 49.90 90 HIS A N 1
ATOM 520 C CA . HIS A 1 113 ? -47.434 11.480 10.034 1.00 52.63 90 HIS A CA 1
ATOM 521 C C . HIS A 1 113 ? -48.618 12.176 9.366 1.00 47.45 90 HIS A C 1
ATOM 522 O O . HIS A 1 113 ? -49.633 12.441 10.011 1.00 39.92 90 HIS A O 1
ATOM 529 N N . ILE A 1 114 ? -48.488 12.469 8.076 1.00 39.63 91 ILE A N 1
ATOM 530 C CA . ILE A 1 114 ? -49.602 13.019 7.314 1.00 43.30 91 ILE A CA 1
ATOM 531 C C . ILE A 1 114 ? -50.716 11.983 7.242 1.00 48.64 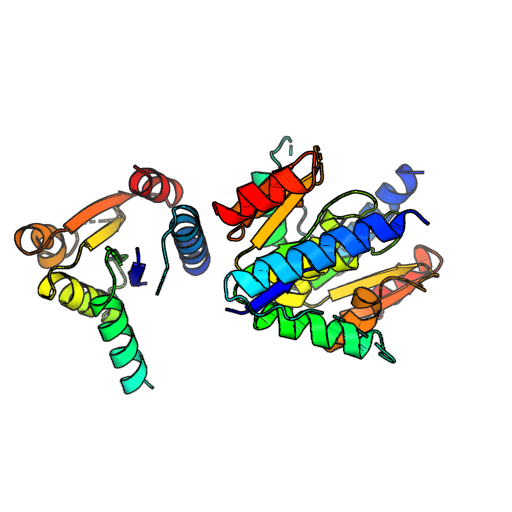91 ILE A C 1
ATOM 532 O O . ILE A 1 114 ? -51.888 12.296 7.459 1.00 46.13 91 ILE A O 1
ATOM 537 N N . GLU A 1 115 ? -50.334 10.744 6.948 1.00 54.22 92 GLU A N 1
ATOM 538 C CA . GLU A 1 115 ? -51.280 9.638 6.870 1.00 48.92 92 GLU A CA 1
ATOM 539 C C . GLU A 1 115 ? -51.959 9.382 8.212 1.00 45.96 92 GLU A C 1
ATOM 540 O O . GLU A 1 115 ? -53.134 9.016 8.260 1.00 45.19 92 GLU A O 1
ATOM 546 N N . ILE A 1 116 ? -51.215 9.577 9.297 1.00 44.60 93 ILE A N 1
ATOM 547 C CA . ILE A 1 116 ? -51.779 9.482 10.639 1.00 44.08 93 ILE A CA 1
ATOM 548 C C . ILE A 1 116 ? -52.845 10.557 10.821 1.00 52.88 93 ILE A C 1
ATOM 549 O O . ILE A 1 116 ? -53.920 10.296 11.363 1.00 56.48 93 ILE A O 1
ATOM 554 N N . GLY A 1 117 ? -52.540 11.764 10.351 1.00 46.49 94 GLY A N 1
ATOM 555 C CA . GLY A 1 117 ? -53.488 12.862 10.383 1.00 36.12 94 GLY A CA 1
ATOM 556 C C . GLY A 1 117 ? -54.702 12.575 9.521 1.00 42.21 94 GLY A C 1
ATOM 557 O O . GLY A 1 117 ? -55.825 12.932 9.876 1.00 34.27 94 GLY A O 1
ATOM 558 N N . TRP A 1 118 ? -54.471 11.925 8.383 1.00 46.16 95 TRP A N 1
ATOM 559 C CA . TRP A 1 118 ? -55.556 11.506 7.503 1.00 44.18 95 TRP A CA 1
ATOM 560 C C . TRP A 1 118 ? -56.489 10.538 8.218 1.00 52.70 95 TRP A C 1
ATOM 561 O O . TRP A 1 118 ? -57.698 10.755 8.270 1.00 48.17 95 TRP A O 1
ATOM 572 N N . ALA A 1 119 ? -55.913 9.475 8.771 1.00 53.62 96 ALA A N 1
ATOM 573 C CA . ALA A 1 119 ? -56.686 8.427 9.431 1.00 48.43 96 ALA A CA 1
ATOM 574 C C . ALA A 1 119 ? -57.466 8.943 10.638 1.00 53.12 96 ALA A C 1
ATOM 575 O O . ALA A 1 119 ? -58.621 8.572 10.843 1.00 51.79 96 ALA A O 1
ATOM 577 N N . SER A 1 120 ? -56.831 9.800 11.431 1.00 44.01 97 SER A N 1
ATOM 578 C CA . SER A 1 120 ? -57.458 10.332 12.637 1.00 51.83 97 SER A CA 1
ATOM 579 C C . SER A 1 120 ? -58.622 11.264 12.315 1.00 49.01 97 SER A C 1
ATOM 580 O O . SER A 1 120 ? -59.641 11.257 13.004 1.00 58.10 97 SER A O 1
ATOM 583 N N . ALA A 1 121 ? -58.465 12.064 11.265 1.00 55.58 98 ALA A N 1
ATOM 584 C CA . ALA A 1 121 ? -59.505 13.004 10.865 1.00 55.96 98 ALA A CA 1
ATOM 585 C C . ALA A 1 121 ? -60.699 12.285 10.242 1.00 54.81 98 ALA A C 1
ATOM 586 O O . ALA A 1 121 ? -61.841 12.720 10.389 1.00 55.73 98 ALA A O 1
ATOM 588 N N . MET A 1 122 ? -60.431 11.182 9.548 1.00 56.31 99 MET A N 1
ATOM 589 C CA . MET A 1 122 ? -61.491 10.381 8.941 1.00 58.92 99 MET A CA 1
ATOM 590 C C . MET A 1 122 ? -62.229 9.553 9.986 1.00 57.65 99 MET A C 1
ATOM 591 O O . MET A 1 122 ? -63.315 9.036 9.726 1.00 63.32 99 MET A O 1
ATOM 596 N N . GLY A 1 123 ? -61.630 9.422 11.165 1.00 59.29 100 GLY A N 1
ATOM 597 C CA . GLY A 1 123 ? -62.227 8.651 12.239 1.00 53.43 100 GLY A CA 1
ATOM 598 C C . GLY A 1 123 ? -61.970 7.164 12.090 1.00 61.97 100 GLY A C 1
ATOM 599 O O . GLY A 1 123 ? -62.800 6.337 12.467 1.00 63.46 100 GLY A O 1
ATOM 600 N N . LYS A 1 124 ? -60.812 6.825 11.534 1.00 67.35 101 LYS A N 1
ATOM 601 C CA . LYS A 1 124 ? -60.429 5.431 11.348 1.00 48.50 101 LYS A CA 1
ATOM 602 C C . LYS A 1 124 ? -59.922 4.813 12.647 1.00 58.07 101 LYS A C 1
ATOM 603 O O . LYS A 1 124 ? -59.624 5.520 13.610 1.00 63.39 101 LYS A O 1
ATOM 609 N N . LYS A 1 125 ? -59.829 3.487 12.663 1.00 67.49 102 LYS A N 1
ATOM 610 C CA . LYS A 1 125 ? -59.293 2.763 13.809 1.00 52.85 102 LYS A CA 1
ATOM 611 C C . LYS A 1 125 ? -57.772 2.715 13.712 1.00 57.53 102 LYS A C 1
ATOM 612 O O . LYS A 1 125 ? -57.219 2.046 12.839 1.00 62.59 102 LYS A O 1
ATOM 618 N N . ILE A 1 126 ? -57.099 3.423 14.613 1.00 48.83 103 ILE A N 1
ATOM 619 C CA . ILE A 1 126 ? -55.651 3.575 14.532 1.00 47.87 103 ILE A CA 1
ATOM 620 C C . ILE A 1 126 ? -54.907 2.765 15.592 1.00 47.46 103 ILE A C 1
ATOM 621 O O . ILE A 1 126 ? -55.267 2.781 16.768 1.00 58.41 103 ILE A O 1
ATOM 626 N N . ILE A 1 127 ? -53.873 2.052 15.161 1.00 40.61 104 ILE A N 1
ATOM 627 C CA . ILE A 1 127 ? -52.963 1.385 16.080 1.00 42.70 104 ILE A CA 1
ATOM 628 C C . ILE A 1 127 ? -51.554 1.932 15.885 1.00 44.15 104 ILE A C 1
ATOM 629 O O . ILE A 1 127 ? -50.977 1.811 14.805 1.00 53.15 104 ILE A O 1
ATOM 634 N N . LEU A 1 128 ? -51.007 2.544 16.930 1.00 43.75 105 LEU A N 1
ATOM 635 C CA . LEU A 1 128 ? -49.671 3.123 16.856 1.00 51.18 105 LEU A CA 1
ATOM 636 C C . LEU A 1 128 ? -48.651 2.277 17.608 1.00 53.17 105 LEU A C 1
ATOM 637 O O . LEU A 1 128 ? -48.762 2.080 18.818 1.00 51.62 105 LEU A O 1
ATOM 642 N N . LEU A 1 129 ? -47.656 1.779 16.882 1.00 48.90 106 LEU A N 1
ATOM 643 C CA . LEU A 1 129 ? -46.611 0.958 17.478 1.00 50.83 106 LEU A CA 1
ATOM 644 C C . LEU A 1 129 ? -45.379 1.806 17.774 1.00 57.18 106 LEU A C 1
ATOM 645 O O . LEU A 1 129 ? -44.599 2.118 16.874 1.00 56.30 106 LEU A O 1
ATOM 650 N N . LEU A 1 130 ? -45.210 2.180 19.038 1.00 54.09 107 LEU A N 1
ATOM 651 C CA . LEU A 1 130 ? -44.100 3.040 19.436 1.00 60.72 107 LEU A CA 1
ATOM 652 C C . LEU A 1 130 ? -43.023 2.280 20.203 1.00 52.22 107 LEU A C 1
ATOM 653 O O . LEU A 1 130 ? -43.320 1.513 21.117 1.00 51.15 107 LEU A O 1
ATOM 658 N N . ALA A 1 131 ? -41.770 2.505 19.823 1.00 59.07 108 ALA A N 1
ATOM 659 C CA . ALA A 1 131 ? -40.638 1.911 20.520 1.00 53.27 108 ALA A CA 1
ATOM 660 C C . ALA A 1 131 ? -40.215 2.797 21.685 1.00 78.18 108 ALA A C 1
ATOM 661 O O . ALA A 1 131 ? -40.145 4.019 21.551 1.00 90.40 108 ALA A O 1
ATOM 663 N N . GLU A 1 132 ? -39.929 2.179 22.827 1.00 84.21 109 GLU A N 1
ATOM 664 C CA . GLU A 1 132 ? -39.485 2.917 24.003 1.00 75.53 109 GLU A CA 1
ATOM 665 C C . GLU A 1 132 ? -38.319 2.215 24.687 1.00 92.46 109 GLU A C 1
ATOM 666 O O . GLU A 1 132 ? -38.499 1.530 25.693 1.00 109.09 109 GLU A O 1
ATOM 668 N N . TYR A 1 137 ? -42.064 11.078 22.943 1.00 88.50 114 TYR A N 1
ATOM 669 C CA . TYR A 1 137 ? -42.329 11.414 21.549 1.00 96.83 114 TYR A CA 1
ATOM 670 C C . TYR A 1 137 ? -43.147 12.698 21.432 1.00 91.37 114 TYR A C 1
ATOM 671 O O . TYR A 1 137 ? -43.232 13.478 22.381 1.00 104.19 114 TYR A O 1
ATOM 673 N N . ALA A 1 138 ? -43.749 12.907 20.265 1.00 75.36 115 ALA A N 1
ATOM 674 C CA . ALA A 1 138 ? -44.496 14.130 19.984 1.00 76.85 115 ALA A CA 1
ATOM 675 C C . ALA A 1 138 ? -45.740 14.277 20.855 1.00 74.30 115 ALA A C 1
ATOM 676 O O . ALA A 1 138 ? -46.328 13.288 21.290 1.00 78.93 115 ALA A O 1
ATOM 678 N N . TYR A 1 139 ? -46.133 15.524 21.100 1.00 66.59 116 TYR A N 1
ATOM 679 C CA . TYR A 1 139 ? -47.322 15.829 21.889 1.00 63.57 116 TYR A CA 1
ATOM 680 C C . TYR A 1 139 ? -48.593 15.337 21.203 1.00 62.50 116 TYR A C 1
ATOM 681 O O . TYR A 1 139 ? -49.470 14.758 21.843 1.00 60.47 116 TYR A O 1
ATOM 690 N N . LEU A 1 140 ? -48.686 15.570 19.898 1.00 68.34 117 LEU A N 1
ATOM 691 C CA . LEU A 1 140 ? -49.880 15.210 19.140 1.00 63.66 117 LEU A CA 1
ATOM 692 C C . LEU A 1 140 ? -50.023 13.701 18.968 1.00 63.65 117 LEU A C 1
ATOM 693 O O . LEU A 1 140 ? -51.117 13.199 18.714 1.00 66.00 117 LEU A O 1
ATOM 698 N N . ILE A 1 141 ? -48.915 12.981 19.103 1.00 61.27 118 ILE A N 1
ATOM 699 C CA . ILE A 1 141 ? -48.944 11.525 19.059 1.00 58.87 118 ILE A CA 1
ATOM 700 C C . ILE A 1 141 ? -49.503 10.969 20.364 1.00 59.26 118 ILE A C 1
ATOM 701 O O . ILE A 1 141 ? -50.393 10.118 20.359 1.00 57.80 118 ILE A O 1
ATOM 706 N N . ARG A 1 142 ? -48.982 11.469 21.480 1.00 56.81 119 ARG A N 1
ATOM 707 C CA . ARG A 1 142 ? -49.369 10.993 22.804 1.00 49.54 119 ARG A CA 1
ATOM 708 C C . ARG A 1 142 ? -50.798 11.378 23.180 1.00 51.70 119 ARG A C 1
ATOM 709 O O . ARG A 1 142 ? -51.422 10.727 24.019 1.00 65.45 119 ARG A O 1
ATOM 717 N N . GLY A 1 143 ? -51.315 12.433 22.558 1.00 38.56 120 GLY A N 1
ATOM 718 C CA . GLY A 1 143 ? -52.654 12.906 22.859 1.00 44.45 120 GLY A CA 1
ATOM 719 C C . GLY A 1 143 ? -53.643 12.670 21.736 1.00 49.75 120 GLY A C 1
ATOM 720 O O . GLY A 1 143 ? -54.757 13.195 21.759 1.00 55.60 120 GLY A O 1
ATOM 721 N N . LEU A 1 144 ? -53.239 11.871 20.753 1.00 53.36 121 LEU A N 1
ATOM 722 C CA . LEU A 1 144 ? -54.065 11.610 19.579 1.00 56.08 121 LEU A CA 1
ATOM 723 C C . LEU A 1 144 ? -55.329 10.829 19.932 1.00 57.48 121 LEU A C 1
ATOM 724 O O . LEU A 1 144 ? -56.334 10.903 19.224 1.00 55.48 121 LEU A O 1
ATOM 729 N N . HIS A 1 145 ? -55.270 10.088 21.034 1.00 61.24 122 HIS A N 1
ATOM 730 C CA . HIS A 1 145 ? -56.373 9.228 21.449 1.00 59.48 122 HIS A CA 1
ATOM 731 C C . HIS A 1 145 ? -57.622 10.022 21.819 1.00 61.51 122 HIS A C 1
ATOM 732 O O . HIS A 1 145 ? -58.734 9.511 21.733 1.00 63.19 122 HIS A O 1
ATOM 739 N N . THR A 1 146 ? -57.434 11.273 22.227 1.00 55.21 123 THR A N 1
ATOM 740 C CA . THR A 1 146 ? -58.549 12.109 22.659 1.00 63.97 123 THR A CA 1
ATOM 741 C C . THR A 1 146 ? -59.365 12.613 21.479 1.00 55.84 123 THR A C 1
ATOM 742 O O . THR A 1 146 ? -60.390 13.272 21.657 1.00 63.70 123 THR A O 1
ATOM 746 N N . VAL A 1 147 ? -58.905 12.304 20.272 1.00 66.14 124 VAL A N 1
ATOM 747 C CA . VAL A 1 147 ? -59.516 12.850 19.070 1.00 65.07 124 VAL A CA 1
ATOM 748 C C . VAL A 1 147 ? -60.038 11.770 18.128 1.00 63.13 124 VAL A C 1
ATOM 749 O O . VAL A 1 147 ? -61.008 11.980 17.402 1.00 59.55 124 VAL A O 1
ATOM 753 N N . SER A 1 148 ? -59.377 10.620 18.132 1.00 63.51 125 SER A N 1
ATOM 754 C CA . SER A 1 148 ? -59.805 9.495 17.314 1.00 61.20 125 SER A CA 1
ATOM 755 C C . SER A 1 148 ? -59.525 8.189 18.041 1.00 60.08 125 SER A C 1
ATOM 756 O O . SER A 1 148 ? -58.787 8.167 19.028 1.00 56.99 125 SER A O 1
ATOM 759 N N . ASN A 1 149 ? -60.118 7.105 17.556 1.00 61.08 126 ASN A N 1
ATOM 760 C CA . ASN A 1 149 ? -59.925 5.799 18.169 1.00 49.27 126 ASN A CA 1
ATOM 761 C C . ASN A 1 149 ? -58.496 5.308 17.964 1.00 51.20 126 ASN A C 1
ATOM 762 O O . ASN A 1 149 ? -58.170 4.724 16.931 1.00 65.61 126 ASN A O 1
ATOM 767 N N . VAL A 1 150 ? -57.648 5.557 18.955 1.00 48.37 127 VAL A N 1
ATOM 768 C CA . VAL A 1 150 ? -56.235 5.215 18.862 1.00 49.68 127 VAL A CA 1
ATOM 769 C C . VAL A 1 150 ? -55.815 4.258 19.973 1.00 54.03 127 VAL A C 1
ATOM 770 O O . VAL A 1 150 ? -56.072 4.508 21.151 1.00 53.26 127 VAL A O 1
ATOM 774 N N . HIS A 1 151 ? -55.175 3.158 19.591 1.00 51.91 128 HIS A N 1
ATOM 775 C CA . HIS A 1 151 ? -54.642 2.207 20.557 1.00 47.44 128 HIS A CA 1
ATOM 776 C C . HIS A 1 151 ? -53.123 2.128 20.443 1.00 46.25 128 HIS A C 1
ATOM 777 O O . HIS A 1 151 ? -52.589 1.796 19.385 1.00 55.83 128 HIS A O 1
ATOM 784 N N . TYR A 1 152 ? -52.433 2.436 21.536 1.00 48.38 129 TYR A N 1
ATOM 785 C CA . TYR A 1 152 ? -50.975 2.427 21.542 1.00 47.51 129 TYR A CA 1
ATOM 786 C C . TYR A 1 152 ? -50.426 1.065 21.949 1.00 47.10 129 TYR A C 1
ATOM 787 O O . TYR A 1 152 ? -50.982 0.392 22.817 1.00 60.58 129 TYR A O 1
ATOM 796 N N . ILE A 1 153 ? -49.333 0.663 21.312 1.00 51.29 130 ILE A N 1
ATOM 797 C CA . ILE A 1 153 ? -48.634 -0.561 21.679 1.00 44.58 130 ILE A CA 1
ATOM 798 C C . ILE A 1 153 ? -47.144 -0.277 21.817 1.00 48.23 130 ILE A C 1
ATOM 799 O O . ILE A 1 153 ? -46.451 -0.040 20.827 1.00 57.09 130 ILE A O 1
ATOM 804 N N . ILE A 1 154 ? -46.659 -0.288 23.054 1.00 61.04 131 ILE A N 1
ATOM 805 C CA . ILE A 1 154 ? -45.255 -0.011 23.327 1.00 60.10 131 ILE A CA 1
ATOM 806 C C . ILE A 1 154 ? -44.445 -1.299 23.276 1.00 53.34 131 ILE A C 1
ATOM 807 O O . ILE A 1 154 ? -44.848 -2.317 23.837 1.00 62.31 131 ILE A O 1
ATOM 812 N N . TYR A 1 155 ? -43.304 -1.252 22.597 1.00 54.68 132 TYR A N 1
ATOM 813 C CA . TYR A 1 155 ? -42.476 -2.438 22.421 1.00 56.17 132 TYR A CA 1
ATOM 814 C C . TYR A 1 155 ? -40.991 -2.114 22.520 1.00 59.87 132 TYR A C 1
ATOM 815 O O . TYR A 1 155 ? -40.587 -0.957 22.408 1.00 60.59 132 TYR A O 1
ATOM 824 N N . ASN A 1 156 ? -40.187 -3.150 22.732 1.00 72.01 133 ASN A N 1
ATOM 825 C CA . ASN A 1 156 ? -38.737 -3.024 22.705 1.00 75.70 133 ASN A CA 1
ATOM 826 C C . ASN A 1 156 ? -38.149 -3.932 21.631 1.00 75.42 133 ASN A C 1
ATOM 827 O O . ASN A 1 156 ? -37.063 -3.679 21.109 1.00 75.65 133 ASN A O 1
ATOM 832 N N . LYS A 1 157 ? -38.885 -4.990 21.306 1.00 71.61 134 LYS A N 1
ATOM 833 C CA . LYS A 1 157 ? -38.471 -5.951 20.290 1.00 72.48 134 LYS A CA 1
ATOM 834 C C . LYS A 1 157 ? -39.646 -6.286 19.374 1.00 67.36 134 LYS A C 1
ATOM 835 O O . LYS A 1 157 ? -40.802 -6.067 19.737 1.00 55.58 134 LYS A O 1
ATOM 837 N N . GLU A 1 158 ? -39.346 -6.818 18.192 1.00 60.55 135 GLU A N 1
ATOM 838 C CA . GLU A 1 158 ? -40.381 -7.148 17.214 1.00 54.46 135 GLU A CA 1
ATOM 839 C C . GLU A 1 158 ? -41.350 -8.206 17.730 1.00 66.44 135 GLU A C 1
ATOM 840 O O . GLU A 1 158 ? -42.563 -8.102 17.532 1.00 58.91 135 GLU A O 1
ATOM 846 N N . LYS A 1 159 ? -40.803 -9.220 18.392 1.00 71.59 136 LYS A N 1
ATOM 847 C CA . LYS A 1 159 ? -41.596 -10.321 18.925 1.00 56.27 136 LYS A CA 1
ATOM 848 C C . LYS A 1 159 ? -42.629 -9.819 19.926 1.00 66.51 136 LYS A C 1
ATOM 849 O O . LYS A 1 159 ? -43.708 -10.393 20.060 1.00 66.13 136 LYS A O 1
ATOM 851 N N . GLU A 1 160 ? -42.288 -8.738 20.619 1.00 68.00 137 GLU A N 1
ATOM 852 C CA . GLU A 1 160 ? -43.157 -8.172 21.642 1.00 56.40 137 GLU A CA 1
ATOM 853 C C . GLU A 1 160 ? -44.421 -7.547 21.052 1.00 63.77 137 GLU A C 1
ATOM 854 O O . GLU A 1 160 ? -45.529 -7.840 21.506 1.00 44.42 137 GLU A O 1
ATOM 860 N N . TYR A 1 161 ? -44.265 -6.691 20.045 1.00 58.15 138 TYR A N 1
ATOM 861 C CA . TYR A 1 161 ? -45.435 -6.028 19.472 1.00 50.90 138 TYR A CA 1
ATOM 862 C C . TYR A 1 161 ? -46.327 -6.970 18.663 1.00 56.01 138 TYR A C 1
ATOM 863 O O . TYR A 1 161 ? -47.535 -6.758 18.576 1.00 42.23 138 TYR A O 1
ATOM 872 N N . LEU A 1 162 ? -45.738 -8.014 18.088 1.00 67.91 139 LEU A N 1
ATOM 873 C CA . LEU A 1 162 ? -46.511 -8.990 17.324 1.00 52.23 139 LEU A CA 1
ATOM 874 C C . LEU A 1 162 ? -47.453 -9.766 18.238 1.00 56.68 139 LEU A C 1
ATOM 875 O O . LEU A 1 162 ? -48.573 -10.106 17.850 1.00 55.53 139 LEU A O 1
ATOM 880 N N . GLN A 1 163 ? -46.993 -10.040 19.455 1.00 60.82 140 GLN A N 1
ATOM 881 C CA . GLN A 1 163 ? -47.806 -10.750 20.437 1.00 59.35 140 GLN A CA 1
ATOM 882 C C . GLN A 1 163 ? -48.897 -9.868 20.994 1.00 61.93 140 GLN A C 1
ATOM 883 O O . GLN A 1 163 ? -50.039 -10.299 21.156 1.00 56.43 140 GLN A O 1
ATOM 889 N N . LYS A 1 164 ? -48.537 -8.622 21.272 1.00 55.72 141 LYS A N 1
ATOM 890 C CA . LYS A 1 164 ? -49.489 -7.657 21.785 1.00 46.72 141 LYS A CA 1
ATOM 891 C C . LYS A 1 164 ? -50.549 -7.362 20.734 1.00 50.36 141 LYS A C 1
ATOM 892 O O . LYS A 1 164 ? -51.724 -7.189 21.057 1.00 45.85 141 LYS A O 1
ATOM 898 N N . LEU A 1 165 ? -50.133 -7.322 19.473 1.00 49.11 142 LEU A N 1
ATOM 899 C CA . LEU A 1 165 ? -51.057 -7.044 18.379 1.00 55.56 142 LEU A CA 1
ATOM 900 C C . LEU A 1 165 ? -52.028 -8.204 18.178 1.00 60.28 142 LEU A C 1
ATOM 901 O O . LEU A 1 165 ? -53.183 -8.003 17.800 1.00 54.42 142 LEU A O 1
ATOM 906 N N . ASP A 1 166 ? -51.550 -9.416 18.445 1.00 61.33 143 ASP A N 1
ATOM 907 C CA . ASP A 1 166 ? -52.377 -10.611 18.354 1.00 63.59 143 ASP A CA 1
ATOM 908 C C . ASP A 1 166 ? -53.459 -10.582 19.427 1.00 63.29 143 ASP A C 1
ATOM 909 O O . ASP A 1 166 ? -54.597 -10.989 19.189 1.00 66.91 143 ASP A O 1
ATOM 914 N N . LEU A 1 167 ? -53.096 -10.096 20.610 1.00 62.66 144 LEU A N 1
ATOM 915 C CA . LEU A 1 167 ? -54.045 -9.963 21.708 1.00 58.20 144 LEU A CA 1
ATOM 916 C C . LEU A 1 167 ? -55.129 -8.941 21.375 1.00 59.87 144 LEU A C 1
ATOM 917 O O . LEU A 1 167 ? -56.317 -9.217 21.528 1.00 70.67 144 LEU A O 1
ATOM 922 N N . TYR A 1 168 ? -54.716 -7.769 20.901 1.00 55.63 145 TYR A N 1
ATOM 923 C CA . TYR A 1 168 ? -55.657 -6.702 20.564 1.00 45.41 145 TYR A CA 1
ATOM 924 C C . TYR A 1 168 ? -56.522 -7.053 19.353 1.00 56.78 145 TYR A C 1
ATOM 925 O O . TYR A 1 168 ? -56.124 -7.842 18.495 1.00 60.76 145 TYR A O 1
ATOM 934 N N . LYS B 1 26 ? -62.022 35.707 8.183 1.00 54.87 3 LYS B N 1
ATOM 935 C CA . LYS B 1 26 ? -62.408 34.563 9.001 1.00 75.72 3 LYS B CA 1
ATOM 936 C C . LYS B 1 26 ? -61.295 34.176 9.970 1.00 79.65 3 LYS B C 1
ATOM 937 O O . LYS B 1 26 ? -60.500 35.019 10.386 1.00 72.64 3 LYS B O 1
ATOM 938 N N . ARG B 1 27 ? -61.246 32.896 10.326 1.00 81.09 4 ARG B N 1
ATOM 939 C CA . ARG B 1 27 ? -60.232 32.393 11.247 1.00 66.57 4 ARG B CA 1
ATOM 940 C C . ARG B 1 27 ? -59.180 31.565 10.514 1.00 57.55 4 ARG B C 1
ATOM 941 O O . ARG B 1 27 ? -59.513 30.705 9.699 1.00 48.99 4 ARG B O 1
ATOM 943 N N . VAL B 1 28 ? -57.911 31.830 10.810 1.00 56.25 5 VAL B N 1
ATOM 944 C CA . VAL B 1 28 ? -56.806 31.138 10.153 1.00 54.97 5 VAL B CA 1
ATOM 945 C C . VAL B 1 28 ? -55.934 30.383 11.156 1.00 55.78 5 VAL B C 1
ATOM 946 O O . VAL B 1 28 ? -55.552 30.925 12.194 1.00 52.50 5 VAL B O 1
ATOM 950 N N . PHE B 1 29 ? -55.631 29.125 10.850 1.00 49.00 6 PHE B N 1
ATOM 951 C CA . PHE B 1 29 ? -54.762 28.327 11.706 1.00 44.66 6 PHE B CA 1
ATOM 952 C C . PHE B 1 29 ? -53.332 28.311 11.178 1.00 38.91 6 PHE B C 1
ATOM 953 O O . PHE B 1 29 ? -53.092 27.987 10.015 1.00 47.06 6 PHE B O 1
ATOM 961 N N . LEU B 1 30 ? -52.388 28.660 12.044 1.00 51.15 7 LEU B N 1
ATOM 962 C CA . LEU B 1 30 ? -50.974 28.653 11.691 1.00 40.75 7 LEU B CA 1
ATOM 963 C C . LEU B 1 30 ? -50.256 27.501 12.385 1.00 48.77 7 LEU B C 1
ATOM 964 O O . LEU B 1 30 ? -50.018 27.541 13.592 1.00 51.04 7 LEU B O 1
ATOM 969 N N . ALA B 1 31 ? -49.918 26.471 11.617 1.00 52.57 8 ALA B N 1
ATOM 970 C CA . ALA B 1 31 ? -49.253 25.294 12.163 1.00 49.83 8 ALA B CA 1
ATOM 971 C C . ALA B 1 31 ? -47.774 25.560 12.424 1.00 62.18 8 ALA B C 1
ATOM 972 O O . ALA B 1 31 ? -46.924 25.272 11.580 1.00 70.16 8 ALA B O 1
ATOM 974 N N . ALA B 1 32 ? -47.476 26.110 13.597 1.00 68.48 9 ALA B N 1
ATOM 975 C CA . ALA B 1 32 ? -46.100 26.406 13.982 1.00 76.39 9 ALA B CA 1
ATOM 976 C C . ALA B 1 32 ? -45.979 26.582 15.493 1.00 81.36 9 ALA B C 1
ATOM 977 O O . ALA B 1 32 ? -45.490 25.696 16.194 1.00 94.94 9 ALA B O 1
ATOM 979 N N . MET B 1 45 ? -30.826 30.878 13.901 1.00 101.83 22 MET B N 1
ATOM 980 C CA . MET B 1 45 ? -31.141 30.405 15.243 1.00 112.45 22 MET B CA 1
ATOM 981 C C . MET B 1 45 ? -32.644 30.229 15.428 1.00 108.76 22 MET B C 1
ATOM 982 O O . MET B 1 45 ? -33.415 30.336 14.474 1.00 99.69 22 MET B O 1
ATOM 984 N N . LYS B 1 46 ? -33.055 29.954 16.662 1.00 108.74 23 LYS B N 1
ATOM 985 C CA . LYS B 1 46 ? -34.470 29.800 16.981 1.00 89.69 23 LYS B CA 1
ATOM 986 C C . LYS B 1 46 ? -35.141 31.165 17.105 1.00 88.75 23 LYS B C 1
ATOM 987 O O . LYS B 1 46 ? -36.364 31.277 17.008 1.00 70.62 23 LYS B O 1
ATOM 989 N N . GLU B 1 47 ? -34.329 32.196 17.320 1.00 85.76 24 GLU B N 1
ATOM 990 C CA . GLU B 1 47 ? -34.814 33.569 17.402 1.00 90.11 24 GLU B CA 1
ATOM 991 C C . GLU B 1 47 ? -35.403 34.003 16.064 1.00 93.85 24 GLU B C 1
ATOM 992 O O . GLU B 1 47 ? -36.342 34.799 16.006 1.00 84.74 24 GLU B O 1
ATOM 998 N N . GLN B 1 48 ? -34.843 33.460 14.989 1.00 94.13 25 GLN B N 1
ATOM 999 C CA . GLN B 1 48 ? -35.277 33.779 13.635 1.00 86.26 25 GLN B CA 1
ATOM 1000 C C . GLN B 1 48 ? -36.631 33.154 13.319 1.00 83.74 25 GLN B C 1
ATOM 1001 O O . GLN B 1 48 ? -37.421 33.720 12.565 1.00 84.22 25 GLN B O 1
ATOM 1002 N N . GLU B 1 49 ? -36.893 31.986 13.897 1.00 75.63 26 GLU B N 1
ATOM 1003 C CA . GLU B 1 49 ? -38.163 31.302 13.689 1.00 71.30 26 GLU B CA 1
ATOM 1004 C C . GLU B 1 49 ? -39.296 32.023 14.412 1.00 80.62 26 GLU B C 1
ATOM 1005 O O . GLU B 1 49 ? -40.401 32.143 13.885 1.00 78.86 26 GLU B O 1
ATOM 1007 N N . LYS B 1 50 ? -39.013 32.503 15.619 1.00 83.49 27 LYS B N 1
ATOM 1008 C CA . LYS B 1 50 ? -40.002 33.229 16.408 1.00 79.28 27 LYS B CA 1
ATOM 1009 C C . LYS B 1 50 ? -40.349 34.564 15.755 1.00 71.75 27 LYS B C 1
ATOM 1010 O O . LYS B 1 50 ? -41.503 34.991 15.769 1.00 68.55 27 LYS B O 1
ATOM 1012 N N . LYS B 1 51 ? -39.341 35.214 15.182 1.00 65.63 28 LYS B N 1
ATOM 1013 C CA . LYS B 1 51 ? -39.536 36.494 14.512 1.00 64.27 28 LYS B CA 1
ATOM 1014 C C . LYS B 1 51 ? -40.407 36.336 13.271 1.00 73.55 28 LYS B C 1
ATOM 1015 O O . LYS B 1 51 ? -41.306 37.141 13.027 1.00 67.86 28 LYS B O 1
ATOM 1017 N N . ARG B 1 52 ? -40.138 35.293 12.492 1.00 69.21 29 ARG B N 1
ATOM 1018 C CA . ARG B 1 52 ? -40.877 35.044 11.259 1.00 67.74 29 ARG B CA 1
ATOM 1019 C C . ARG B 1 52 ? -42.342 34.701 11.515 1.00 64.03 29 ARG B C 1
ATOM 1020 O O . ARG B 1 52 ? -43.209 34.998 10.692 1.00 64.46 29 ARG B O 1
ATOM 1028 N N . ILE B 1 53 ? -42.616 34.078 12.657 1.00 59.94 30 ILE B N 1
ATOM 1029 C CA . ILE B 1 53 ? -43.984 33.729 13.022 1.00 61.75 30 ILE B CA 1
ATOM 1030 C C . ILE B 1 53 ? -44.772 34.960 13.463 1.00 62.95 30 ILE B C 1
ATOM 1031 O O . ILE B 1 53 ? -45.901 35.172 13.023 1.00 66.77 30 ILE B O 1
ATOM 1036 N N . GLU B 1 54 ? -44.169 35.772 14.326 1.00 56.24 31 GLU B N 1
ATOM 1037 C CA . GLU B 1 54 ? -44.810 36.994 14.802 1.00 62.12 31 GLU B CA 1
ATOM 1038 C C . GLU B 1 54 ? -45.085 37.977 13.666 1.00 64.61 31 GLU B C 1
ATOM 1039 O O . GLU B 1 54 ? -46.087 38.693 13.684 1.00 63.35 31 GLU B O 1
ATOM 1045 N N . ASP B 1 55 ? -44.196 38.003 12.677 1.00 57.49 32 ASP B N 1
ATOM 1046 C CA . ASP B 1 55 ? -44.397 38.838 11.499 1.00 53.93 32 ASP B CA 1
ATOM 1047 C C . ASP B 1 55 ? -45.584 38.332 10.689 1.00 57.24 32 ASP B C 1
ATOM 1048 O O . ASP B 1 55 ? -46.338 39.117 10.114 1.00 57.42 32 ASP B O 1
ATOM 1053 N N . LEU B 1 56 ? -45.746 37.013 10.655 1.00 56.61 33 LEU B N 1
ATOM 1054 C CA . LEU B 1 56 ? -46.810 36.387 9.879 1.00 49.59 33 LEU B CA 1
ATOM 1055 C C . LEU B 1 56 ? -48.179 36.581 10.523 1.00 54.69 33 LEU B C 1
ATOM 1056 O O . LEU B 1 56 ? -49.160 36.866 9.834 1.00 53.17 33 LEU B O 1
ATOM 1061 N N . ILE B 1 57 ? -48.242 36.420 11.841 1.00 61.39 34 ILE B N 1
ATOM 1062 C CA . ILE B 1 57 ? -49.485 36.619 12.582 1.00 57.98 34 ILE B CA 1
ATOM 1063 C C . ILE B 1 57 ? -49.959 38.060 12.429 1.00 58.79 34 ILE B C 1
ATOM 1064 O O . ILE B 1 57 ? -51.137 38.316 12.184 1.00 62.68 34 ILE B O 1
ATOM 1069 N N . LEU B 1 58 ? -49.023 38.994 12.567 1.00 60.29 35 LEU B N 1
ATOM 1070 C CA . LEU B 1 58 ? -49.294 40.410 12.360 1.00 52.46 35 LEU B CA 1
ATOM 1071 C C . LEU B 1 58 ? -49.799 40.682 10.953 1.00 64.41 35 LEU B C 1
ATOM 1072 O O . LEU B 1 58 ? -50.776 41.408 10.759 1.00 64.63 35 LEU B O 1
ATOM 1077 N N . PHE B 1 59 ? -49.115 40.098 9.976 1.00 59.81 36 PHE B N 1
ATOM 1078 C CA . PHE B 1 59 ? -49.477 40.25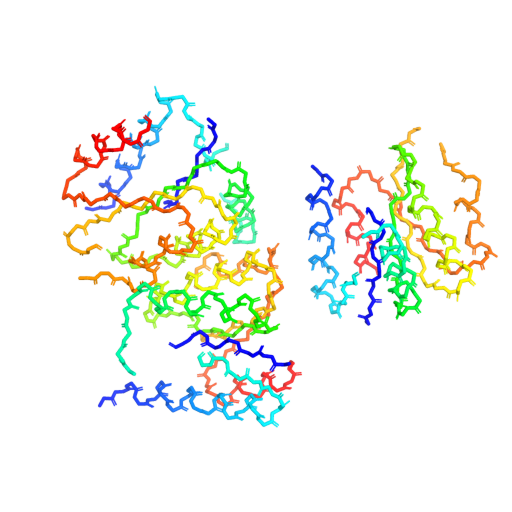1 8.576 1.00 50.12 36 PHE B CA 1
ATOM 1079 C C . PHE B 1 59 ? -50.895 39.756 8.315 1.00 59.73 36 PHE B C 1
ATOM 1080 O O . PHE B 1 59 ? -51.663 40.399 7.600 1.00 61.89 36 PHE B O 1
ATOM 1088 N N . LEU B 1 60 ? -51.238 38.618 8.909 1.00 52.06 37 LEU B N 1
ATOM 1089 C CA . LEU B 1 60 ? -52.564 38.035 8.740 1.00 54.46 37 LEU B CA 1
ATOM 1090 C C . LEU B 1 60 ? -53.639 38.877 9.419 1.00 55.94 37 LEU B C 1
ATOM 1091 O O . LEU B 1 60 ? -54.685 39.152 8.832 1.00 52.57 37 LEU B O 1
ATOM 1096 N N . GLU B 1 61 ? -53.372 39.285 10.656 1.00 65.02 38 GLU B N 1
ATOM 1097 C CA . GLU B 1 61 ? -54.326 40.071 11.434 1.00 64.07 38 GLU B CA 1
ATOM 1098 C C . GLU B 1 61 ? -54.634 41.422 10.791 1.00 65.01 38 GLU B C 1
ATOM 1099 O O . GLU B 1 61 ? -55.755 41.922 10.888 1.00 61.82 38 GLU B O 1
ATOM 1105 N N . GLU B 1 62 ? -53.639 42.005 10.131 1.00 66.92 39 GLU B N 1
ATOM 1106 C CA . GLU B 1 62 ? -53.808 43.303 9.487 1.00 61.54 39 GLU B CA 1
ATOM 1107 C C . GLU B 1 62 ? -54.582 43.192 8.174 1.00 60.62 39 GLU B C 1
ATOM 1108 O O . GLU B 1 62 ? -54.968 44.201 7.586 1.00 76.07 39 GLU B O 1
ATOM 1110 N N . LYS B 1 63 ? -54.804 41.963 7.720 1.00 60.81 40 LYS B N 1
ATOM 1111 C CA . LYS B 1 63 ? -55.625 41.724 6.540 1.00 61.49 40 LYS B CA 1
ATOM 1112 C C . LYS B 1 63 ? -57.026 41.280 6.952 1.00 62.71 40 LYS B C 1
ATOM 1113 O O . LYS B 1 63 ? -57.839 40.890 6.113 1.00 63.06 40 LYS B O 1
ATOM 1119 N N . GLY B 1 64 ? -57.295 41.339 8.253 1.00 61.56 41 GLY B N 1
ATOM 1120 C CA . GLY B 1 64 ? -58.615 41.042 8.779 1.00 65.11 41 GLY B CA 1
ATOM 1121 C C . GLY B 1 64 ? -58.800 39.610 9.242 1.00 66.66 41 GLY B C 1
ATOM 1122 O O . GLY B 1 64 ? -59.923 39.178 9.503 1.00 68.54 41 GLY B O 1
ATOM 1123 N N . TRP B 1 65 ? -57.701 38.870 9.350 1.00 68.74 42 TRP B N 1
ATOM 1124 C CA . TRP B 1 65 ? -57.768 37.474 9.770 1.00 67.32 42 TRP B CA 1
ATOM 1125 C C . TRP B 1 65 ? -57.679 37.317 11.284 1.00 65.44 42 TRP B C 1
ATOM 1126 O O . TRP B 1 65 ? -57.140 38.178 11.980 1.00 67.82 42 TRP B O 1
ATOM 1137 N N . GLU B 1 66 ? -58.212 36.207 11.782 1.00 65.90 43 GLU B N 1
ATOM 1138 C CA . GLU B 1 66 ? -58.126 35.876 13.198 1.00 51.59 43 GLU B CA 1
ATOM 1139 C C . GLU B 1 66 ? -57.311 34.601 13.379 1.00 57.78 43 GLU B C 1
ATOM 1140 O O . GLU B 1 66 ? -57.750 33.515 13.003 1.00 69.86 43 GLU B O 1
ATOM 1142 N N . VAL B 1 67 ? -56.120 34.739 13.951 1.00 53.81 44 VAL B N 1
ATOM 1143 C CA . VAL B 1 67 ? -55.226 33.602 14.138 1.00 55.50 44 VAL B CA 1
ATOM 1144 C C . VAL B 1 67 ? -55.598 32.789 15.377 1.00 67.03 44 VAL B C 1
ATOM 1145 O O . VAL B 1 67 ? -55.716 33.333 16.475 1.00 81.40 44 VAL B O 1
ATOM 1149 N N . ASP B 1 68 ? -55.775 31.484 15.193 1.00 80.82 45 ASP B N 1
ATOM 1150 C CA . ASP B 1 68 ? -56.191 30.603 16.281 1.00 77.19 45 ASP B CA 1
ATOM 1151 C C . ASP B 1 68 ? -55.062 30.156 17.210 1.00 87.74 45 ASP B C 1
ATOM 1152 O O . ASP B 1 68 ? -54.830 28.962 17.388 1.00 100.59 45 ASP B O 1
ATOM 1157 N N . ASN B 1 69 ? -54.414 31.115 17.863 1.00 91.57 46 ASN B N 1
ATOM 1158 C CA . ASN B 1 69 ? -53.492 30.791 18.947 1.00 101.83 46 ASN B CA 1
ATOM 1159 C C . ASN B 1 69 ? -54.154 30.913 20.322 1.00 123.25 46 ASN B C 1
ATOM 1160 O O . ASN B 1 69 ? -53.921 30.093 21.211 1.00 114.57 46 ASN B O 1
ATOM 1165 N N . ALA B 1 70 ? -54.985 31.939 20.483 1.00 126.50 47 ALA B N 1
ATOM 1166 C CA . ALA B 1 70 ? -55.685 32.178 21.742 1.00 115.30 47 ALA B CA 1
ATOM 1167 C C . ALA B 1 70 ? -57.193 32.009 21.579 1.00 100.04 47 ALA B C 1
ATOM 1168 O O . ALA B 1 70 ? -57.830 32.724 20.807 1.00 97.68 47 ALA B O 1
ATOM 1170 N N . PHE B 1 80 ? -48.857 26.076 30.223 1.00 92.65 57 PHE B N 1
ATOM 1171 C CA . PHE B 1 80 ? -48.873 24.814 30.954 1.00 95.91 57 PHE B CA 1
ATOM 1172 C C . PHE B 1 80 ? -50.119 24.003 30.627 1.00 100.55 57 PHE B C 1
ATOM 1173 O O . PHE B 1 80 ? -51.207 24.289 31.129 1.00 82.85 57 PHE B O 1
ATOM 1181 N N . MET B 1 81 ? -49.952 22.992 29.782 1.00 89.54 58 MET B N 1
ATOM 1182 C CA . MET B 1 81 ? -51.028 22.050 29.505 1.00 80.99 58 MET B CA 1
ATOM 1183 C C . MET B 1 81 ? -50.502 20.704 29.020 1.00 86.11 58 MET B C 1
ATOM 1184 O O . MET B 1 81 ? -49.320 20.555 28.708 1.00 83.48 58 MET B O 1
ATOM 1189 N N . SER B 1 82 ? -51.401 19.730 28.962 1.00 72.57 59 SER B N 1
ATOM 1190 C CA . SER B 1 82 ? -51.048 18.350 28.664 1.00 68.23 59 SER B CA 1
ATOM 1191 C C . SER B 1 82 ? -51.170 18.057 27.172 1.00 71.47 59 SER B C 1
ATOM 1192 O O . SER B 1 82 ? -51.891 18.755 26.460 1.00 77.93 59 SER B O 1
ATOM 1195 N N . PRO B 1 83 ? -50.454 17.025 26.693 1.00 68.81 60 PRO B N 1
ATOM 1196 C CA . PRO B 1 83 ? -50.575 16.576 25.302 1.00 62.16 60 PRO B CA 1
ATOM 1197 C C . PRO B 1 83 ? -52.016 16.238 24.928 1.00 55.34 60 PRO B C 1
ATOM 1198 O O . PRO B 1 83 ? -52.408 16.424 23.777 1.00 64.67 60 PRO B O 1
ATOM 1202 N N . ASP B 1 84 ? -52.789 15.750 25.892 1.00 69.68 61 ASP B N 1
ATOM 1203 C CA . ASP B 1 84 ? -54.194 15.436 25.662 1.00 65.93 61 ASP B CA 1
ATOM 1204 C C . ASP B 1 84 ? -54.996 16.693 25.341 1.00 62.85 61 ASP B C 1
ATOM 1205 O O . ASP B 1 84 ? -55.889 16.671 24.494 1.00 60.42 61 ASP B O 1
ATOM 1210 N N . GLN B 1 85 ? -54.669 17.788 26.020 1.00 63.40 62 GLN B N 1
ATOM 1211 C CA . GLN B 1 85 ? -55.371 19.051 25.823 1.00 60.48 62 GLN B CA 1
ATOM 1212 C C . GLN B 1 85 ? -54.859 19.799 24.598 1.00 71.88 62 GLN B C 1
ATOM 1213 O O . GLN B 1 85 ? -55.641 20.378 23.843 1.00 67.70 62 GLN B O 1
ATOM 1219 N N . CYS B 1 86 ? -53.544 19.786 24.407 1.00 65.52 63 CYS B N 1
ATOM 1220 C CA . CYS B 1 86 ? -52.928 20.462 23.272 1.00 58.95 63 CYS B CA 1
ATOM 1221 C C . CYS B 1 86 ? -53.383 19.854 21.947 1.00 68.36 63 CYS B C 1
ATOM 1222 O O . CYS B 1 86 ? -53.648 20.574 20.985 1.00 72.56 63 CYS B O 1
ATOM 1225 N N . THR B 1 87 ? -53.474 18.528 21.905 1.00 64.32 64 THR B N 1
ATOM 1226 C CA . THR B 1 87 ? -53.935 17.828 20.710 1.00 54.89 64 THR B CA 1
ATOM 1227 C C . THR B 1 87 ? -55.408 18.129 20.462 1.00 57.00 64 THR B C 1
ATOM 1228 O O . THR B 1 87 ? -55.848 18.263 19.320 1.00 51.56 64 THR B O 1
ATOM 1232 N N . LYS B 1 88 ? -56.163 18.240 21.549 1.00 64.04 65 LYS B N 1
ATOM 1233 C CA . LYS B 1 88 ? -57.591 18.518 21.480 1.00 60.92 65 LYS B CA 1
ATOM 1234 C C . LYS B 1 88 ? -57.854 19.933 20.975 1.00 64.45 65 LYS B C 1
ATOM 1235 O O . LYS B 1 88 ? -58.778 20.161 20.193 1.00 58.97 65 LYS B O 1
ATOM 1241 N N . LEU B 1 89 ? -57.038 20.881 21.428 1.00 67.82 66 LEU B N 1
ATOM 1242 C CA . LEU B 1 89 ? -57.194 22.283 21.049 1.00 62.34 66 LEU B CA 1
ATOM 1243 C C . LEU B 1 89 ? -56.849 22.535 19.584 1.00 59.18 66 LEU B C 1
ATOM 1244 O O . LEU B 1 89 ? -57.578 23.234 18.882 1.00 56.00 66 LEU B O 1
ATOM 1249 N N . ASP B 1 90 ? -55.732 21.970 19.132 1.00 58.31 67 ASP B N 1
ATOM 1250 C CA . ASP B 1 90 ? -55.289 22.143 17.752 1.00 52.97 67 ASP B CA 1
ATOM 1251 C C . ASP B 1 90 ? -56.298 21.576 16.760 1.00 51.49 67 ASP B C 1
ATOM 1252 O O . ASP B 1 90 ? -56.601 22.201 15.746 1.00 62.49 67 ASP B O 1
ATOM 1257 N N . TYR B 1 91 ? -56.815 20.391 17.065 1.00 46.35 68 TYR B N 1
ATOM 1258 C CA . TYR B 1 91 ? -57.772 19.717 16.195 1.00 50.60 68 TYR B CA 1
ATOM 1259 C C . TYR B 1 91 ? -59.033 20.549 15.993 1.00 56.22 68 TYR B C 1
ATOM 1260 O O . TYR B 1 91 ? -59.500 20.717 14.867 1.00 58.13 68 TYR B O 1
ATOM 1269 N N . ASP B 1 92 ? -59.577 21.067 17.090 1.00 53.68 69 ASP B N 1
ATOM 1270 C CA . ASP B 1 92 ? -60.781 21.888 17.033 1.00 55.54 69 ASP B CA 1
ATOM 1271 C C . ASP B 1 92 ? -60.516 23.222 16.343 1.00 59.41 69 ASP B C 1
ATOM 1272 O O . ASP B 1 92 ? -61.365 23.729 15.612 1.00 60.78 69 ASP B O 1
ATOM 1277 N N . ALA B 1 93 ? -59.335 23.786 16.578 1.00 51.20 70 ALA B N 1
ATOM 1278 C CA . ALA B 1 93 ? -58.952 25.046 15.951 1.00 46.58 70 ALA B CA 1
ATOM 1279 C C . ALA B 1 93 ? -58.841 24.887 14.436 1.00 56.72 70 ALA B C 1
ATOM 1280 O O . ALA B 1 93 ? -59.260 25.761 13.678 1.00 68.55 70 ALA B O 1
ATOM 1282 N N . ILE B 1 94 ? -58.276 23.763 14.007 1.00 51.27 71 ILE B N 1
ATOM 1283 C CA . ILE B 1 94 ? -58.158 23.445 12.588 1.00 52.45 71 ILE B CA 1
ATOM 1284 C C . ILE B 1 94 ? -59.531 23.130 12.004 1.00 50.17 71 ILE B C 1
ATOM 1285 O O . ILE B 1 94 ? -59.838 23.496 10.869 1.00 60.13 71 ILE B O 1
ATOM 1290 N N . LYS B 1 95 ? -60.357 22.457 12.797 1.00 56.08 72 LYS B N 1
ATOM 1291 C CA . LYS B 1 95 ? -61.710 22.100 12.390 1.00 55.92 72 LYS B CA 1
ATOM 1292 C C . LYS B 1 95 ? -62.556 23.349 12.155 1.00 68.30 72 LYS B C 1
ATOM 1293 O O . LYS B 1 95 ? -63.450 23.356 11.308 1.00 65.53 72 LYS B O 1
ATOM 1299 N N . GLU B 1 96 ? -62.260 24.407 12.905 1.00 72.23 73 GLU B N 1
ATOM 1300 C CA . GLU B 1 96 ? -63.054 25.632 12.856 1.00 64.58 73 GLU B CA 1
ATOM 1301 C C . GLU B 1 96 ? -62.483 26.690 11.914 1.00 63.77 73 GLU B C 1
ATOM 1302 O O . GLU B 1 96 ? -63.190 27.613 11.515 1.00 76.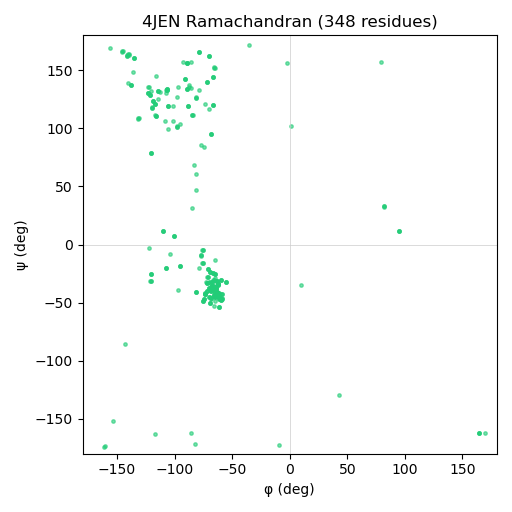81 73 GLU B O 1
ATOM 1308 N N . CYS B 1 97 ? -61.209 26.558 11.559 1.00 65.09 74 CYS B N 1
ATOM 1309 C CA . CYS B 1 97 ? -60.550 27.558 10.723 1.00 65.77 74 CYS B CA 1
ATOM 1310 C C . CYS B 1 97 ? -61.078 27.541 9.291 1.00 60.92 74 CYS B C 1
ATOM 1311 O O . CYS B 1 97 ? -61.708 26.575 8.859 1.00 59.13 74 CYS B O 1
ATOM 1314 N N . ASP B 1 98 ? -60.817 28.621 8.562 1.00 65.20 75 ASP B N 1
ATOM 1315 C CA . ASP B 1 98 ? -61.212 28.717 7.162 1.00 58.47 75 ASP B CA 1
ATOM 1316 C C . ASP B 1 98 ? -59.984 28.612 6.266 1.00 59.99 75 ASP B C 1
ATOM 1317 O O . ASP B 1 98 ? -60.091 28.298 5.081 1.00 63.81 75 ASP B O 1
ATOM 1322 N N . LEU B 1 99 ? -58.816 28.874 6.845 1.00 50.99 76 LEU B N 1
ATOM 1323 C CA . LEU B 1 99 ? -57.558 28.809 6.112 1.00 48.78 76 LEU B CA 1
ATOM 1324 C C . LEU B 1 99 ? -56.476 28.141 6.955 1.00 48.85 76 LEU B C 1
ATOM 1325 O O . LEU B 1 99 ? -56.350 28.413 8.148 1.00 53.73 76 LEU B O 1
ATOM 1330 N N . PHE B 1 100 ? -55.696 27.267 6.327 1.00 49.67 77 PHE B N 1
ATOM 1331 C CA . PHE B 1 100 ? -54.633 26.546 7.018 1.00 41.92 77 PHE B CA 1
ATOM 1332 C C . PHE B 1 100 ? -53.274 26.874 6.406 1.00 50.08 77 PHE B C 1
ATOM 1333 O O . PHE B 1 100 ? -53.064 26.690 5.207 1.00 58.75 77 PHE B O 1
ATOM 1341 N N . ILE B 1 101 ? -52.356 27.362 7.233 1.00 45.19 78 ILE B N 1
ATOM 1342 C CA . ILE B 1 101 ? -51.016 27.711 6.774 1.00 45.98 78 ILE B CA 1
ATOM 1343 C C . ILE B 1 101 ? -49.959 26.955 7.574 1.00 46.68 78 ILE B C 1
ATOM 1344 O O . ILE B 1 101 ? -49.997 26.943 8.804 1.00 57.55 78 ILE B O 1
ATOM 1349 N N . ALA B 1 102 ? -49.019 26.327 6.876 1.00 37.21 79 ALA B N 1
ATOM 1350 C CA . ALA B 1 102 ? -47.984 25.537 7.534 1.00 49.99 79 ALA B CA 1
ATOM 1351 C C . ALA B 1 102 ? -46.613 25.711 6.884 1.00 54.45 79 ALA B C 1
ATOM 1352 O O . ALA B 1 102 ? -46.506 26.192 5.755 1.00 48.88 79 ALA B O 1
ATOM 1354 N N . PHE B 1 103 ? -45.570 25.311 7.605 1.00 64.26 80 PHE B N 1
ATOM 1355 C CA . PHE B 1 103 ? -44.201 25.387 7.101 1.00 52.01 80 PHE B CA 1
ATOM 1356 C C . PHE B 1 103 ? -43.539 24.012 7.050 1.00 57.81 80 PHE B C 1
ATOM 1357 O O . PHE B 1 103 ? -42.749 23.672 7.930 1.00 59.41 80 PHE B O 1
ATOM 1365 N N . PRO B 1 104 ? -43.854 23.214 6.017 1.00 58.18 81 PRO B N 1
ATOM 1366 C CA . PRO B 1 104 ? -43.209 21.906 5.858 1.00 52.60 81 PRO B CA 1
ATOM 1367 C C . PRO B 1 104 ? -41.723 22.062 5.551 1.00 58.46 81 PRO B C 1
ATOM 1368 O O . PRO B 1 104 ? -41.343 23.002 4.855 1.00 78.90 81 PRO B O 1
ATOM 1372 N N . GLY B 1 105 ? -40.896 21.156 6.064 1.00 59.44 82 GLY B N 1
ATOM 1373 C CA . GLY B 1 105 ? -39.469 21.213 5.804 1.00 62.04 82 GLY B CA 1
ATOM 1374 C C . GLY B 1 105 ? -38.619 20.372 6.736 1.00 86.06 82 GLY B C 1
ATOM 1375 O O . GLY B 1 105 ? -39.115 19.470 7.412 1.00 86.67 82 GLY B O 1
ATOM 1376 N N . VAL B 1 106 ? -37.325 20.677 6.766 1.00 96.35 83 VAL B N 1
ATOM 1377 C CA . VAL B 1 106 ? -36.361 19.953 7.587 1.00 94.04 83 VAL B CA 1
ATOM 1378 C C . VAL B 1 106 ? -35.799 20.888 8.660 1.00 96.71 83 VAL B C 1
ATOM 1379 O O . VAL B 1 106 ? -35.399 22.010 8.352 1.00 94.43 83 VAL B O 1
ATOM 1383 N N . PRO B 1 107 ? -35.769 20.437 9.929 1.00 98.27 84 PRO B N 1
ATOM 1384 C CA . PRO B 1 107 ? -36.170 19.119 10.442 1.00 96.48 84 PRO B CA 1
ATOM 1385 C C . PRO B 1 107 ? -37.680 18.899 10.440 1.00 90.70 84 PRO B C 1
ATOM 1386 O O . PRO B 1 107 ? -38.447 19.806 10.764 1.00 87.78 84 PRO B O 1
ATOM 1390 N N . VAL B 1 108 ? -38.087 17.689 10.073 1.00 79.63 85 VAL B N 1
ATOM 1391 C CA . VAL B 1 108 ? -39.498 17.351 9.940 1.00 71.88 85 VAL B CA 1
ATOM 1392 C C . VAL B 1 108 ? -40.222 17.369 11.281 1.00 66.63 85 VAL B C 1
ATOM 1393 O O . VAL B 1 108 ? -39.868 16.634 12.202 1.00 72.44 85 VAL B O 1
ATOM 1397 N N . SER B 1 109 ? -41.239 18.218 11.383 1.00 68.97 86 SER B N 1
ATOM 1398 C CA . SER B 1 109 ? -42.061 18.289 12.583 1.00 55.24 86 SER B CA 1
ATOM 1399 C C . SER B 1 109 ? -43.211 17.294 12.495 1.00 64.11 86 SER B C 1
ATOM 1400 O O . SER B 1 109 ? -44.040 17.377 11.587 1.00 63.04 86 SER B O 1
ATOM 1403 N N . PRO B 1 110 ? -43.258 16.340 13.437 1.00 61.50 87 PRO B N 1
ATOM 1404 C CA . PRO B 1 110 ? -44.316 15.327 13.492 1.00 53.51 87 PRO B CA 1
ATOM 1405 C C . PRO B 1 110 ? -45.694 15.959 13.642 1.00 56.19 87 PRO B C 1
ATOM 1406 O O . PRO B 1 110 ? -46.620 15.596 12.916 1.00 52.43 87 PRO B O 1
ATOM 1410 N N . GLY B 1 111 ? -45.817 16.900 14.573 1.00 47.94 88 GLY B N 1
ATOM 1411 C CA . GLY B 1 111 ? -47.087 17.542 14.853 1.00 50.46 88 GLY B CA 1
ATOM 1412 C C . GLY B 1 111 ? -47.634 18.323 13.675 1.00 53.65 88 GLY B C 1
ATOM 1413 O O . GLY B 1 111 ? -48.830 18.273 13.389 1.00 55.81 88 GLY B O 1
ATOM 1414 N N . THR B 1 112 ? -46.753 19.046 12.992 1.00 57.38 89 THR B N 1
ATOM 1415 C CA . THR B 1 112 ? -47.147 19.856 11.845 1.00 55.25 89 THR B CA 1
ATOM 1416 C C . THR B 1 112 ? -47.732 18.996 10.728 1.00 51.14 89 THR B C 1
ATOM 1417 O O . THR B 1 112 ? -48.781 19.318 10.170 1.00 53.23 89 THR B O 1
ATOM 1421 N N . HIS B 1 113 ? -47.055 17.896 10.415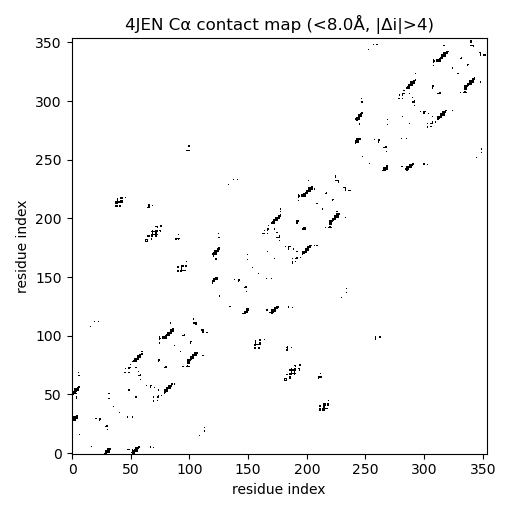 1.00 49.94 90 HIS B N 1
ATOM 1422 C CA . HIS B 1 113 ? -47.493 17.011 9.340 1.00 55.52 90 HIS B CA 1
ATOM 1423 C C . HIS B 1 113 ? -48.799 16.287 9.660 1.00 51.16 90 HIS B C 1
ATOM 1424 O O . HIS B 1 113 ? -49.593 16.004 8.761 1.00 42.05 90 HIS B O 1
ATOM 1431 N N . ILE B 1 114 ? -49.020 15.989 10.937 1.00 37.88 91 ILE B N 1
ATOM 1432 C CA . ILE B 1 114 ? -50.289 15.415 11.366 1.00 42.90 91 ILE B CA 1
ATOM 1433 C C . ILE B 1 114 ? -51.402 16.429 11.133 1.00 47.19 91 ILE B C 1
ATOM 1434 O O . ILE B 1 114 ? -52.464 16.096 10.603 1.00 41.88 91 ILE B O 1
ATOM 1439 N N . GLU B 1 115 ? -51.139 17.674 11.521 1.00 52.82 92 GLU B N 1
ATOM 1440 C CA . GLU B 1 115 ? -52.091 18.763 11.338 1.00 50.46 92 GLU B CA 1
ATOM 1441 C C . GLU B 1 115 ? -52.382 19.017 9.861 1.00 47.77 92 GLU B C 1
ATOM 1442 O O . GLU B 1 115 ? -53.505 19.363 9.493 1.00 48.23 92 GLU B O 1
ATOM 1448 N N . ILE B 1 116 ? -51.366 18.843 9.021 1.00 40.46 93 ILE B N 1
ATOM 1449 C CA . ILE B 1 116 ? -51.547 18.935 7.577 1.00 44.51 93 ILE B CA 1
ATOM 1450 C C . ILE B 1 116 ? -52.503 17.841 7.111 1.00 54.72 93 ILE B C 1
ATOM 1451 O O . ILE B 1 116 ? -53.394 18.084 6.295 1.00 57.77 93 ILE B O 1
ATOM 1456 N N . GLY B 1 117 ? -52.316 16.637 7.645 1.00 43.91 94 GLY B N 1
ATOM 1457 C CA . GLY B 1 117 ? -53.196 15.522 7.351 1.00 32.94 94 GLY B CA 1
ATOM 1458 C C . GLY B 1 117 ? -54.604 15.781 7.852 1.00 41.91 94 GLY B C 1
ATOM 1459 O O . GLY B 1 117 ? -55.581 15.402 7.207 1.00 33.84 94 GLY B O 1
ATOM 1460 N N . TRP B 1 118 ? -54.704 16.429 9.009 1.00 47.18 95 TRP B N 1
ATOM 1461 C CA . TRP B 1 118 ? -55.995 16.821 9.562 1.00 45.48 95 TRP B CA 1
ATOM 1462 C C . TRP B 1 118 ? -56.716 17.776 8.620 1.00 53.33 95 TRP B C 1
ATOM 1463 O O . TRP B 1 118 ? -57.859 17.536 8.235 1.00 47.84 95 TRP B O 1
ATOM 1474 N N . ALA B 1 119 ? -56.033 18.855 8.248 1.00 52.37 96 ALA B N 1
ATOM 1475 C CA . ALA B 1 119 ? -56.617 19.893 7.404 1.00 49.00 96 ALA B CA 1
ATOM 1476 C C . ALA B 1 119 ? -57.030 19.369 6.032 1.00 52.01 96 ALA B C 1
ATOM 1477 O O . ALA B 1 119 ? -58.093 19.719 5.521 1.00 53.35 96 ALA B O 1
ATOM 1479 N N . SER B 1 120 ? -56.186 18.530 5.440 1.00 46.84 97 SER B N 1
ATOM 1480 C CA . SER B 1 120 ? -56.450 17.995 4.108 1.00 51.55 97 SER B CA 1
ATOM 1481 C C . SER B 1 120 ? -57.639 17.037 4.099 1.00 48.61 97 SER B C 1
ATOM 1482 O O . SER B 1 120 ? -58.433 17.031 3.159 1.00 59.03 97 SER B O 1
ATOM 1485 N N . ALA B 1 121 ? -57.758 16.233 5.150 1.00 54.64 98 ALA B N 1
ATOM 1486 C CA . ALA B 1 121 ? -58.851 15.273 5.252 1.00 53.89 98 ALA B CA 1
ATOM 1487 C C . ALA B 1 121 ? -60.183 15.966 5.529 1.00 57.09 98 ALA B C 1
ATOM 1488 O O . ALA B 1 121 ? -61.234 15.510 5.077 1.00 56.16 98 ALA B O 1
ATOM 1490 N N . MET B 1 122 ? -60.135 17.070 6.270 1.00 60.83 99 MET B N 1
ATOM 1491 C CA . MET B 1 122 ? -61.336 17.847 6.566 1.00 56.76 99 MET B CA 1
ATOM 1492 C C . MET B 1 122 ? -61.778 18.667 5.360 1.00 57.18 99 MET B C 1
ATOM 1493 O O . MET B 1 122 ? -62.905 19.159 5.313 1.00 64.47 99 MET B O 1
ATOM 1498 N N . GLY B 1 123 ? -60.883 18.819 4.390 1.00 54.03 100 GLY B N 1
ATOM 1499 C CA . GLY B 1 123 ? -61.182 19.586 3.195 1.00 56.20 100 GLY B CA 1
ATOM 1500 C C . GLY B 1 123 ? -61.003 21.076 3.412 1.00 63.25 100 GLY B C 1
ATOM 1501 O O . GLY B 1 123 ? -61.716 21.889 2.823 1.00 64.89 100 GLY B O 1
ATOM 1502 N N . LYS B 1 124 ? -60.047 21.433 4.262 1.00 63.52 101 LYS B N 1
ATOM 1503 C CA . LYS B 1 124 ? -59.755 22.833 4.546 1.00 46.60 101 LYS B CA 1
ATOM 1504 C C . LYS B 1 124 ? -58.923 23.467 3.436 1.00 57.57 101 LYS B C 1
ATOM 1505 O O . LYS B 1 124 ? -58.360 22.771 2.590 1.00 60.93 101 LYS B O 1
ATOM 1511 N N . LYS B 1 125 ? -58.854 24.794 3.447 1.00 65.32 102 LYS B N 1
ATOM 1512 C CA . LYS B 1 125 ? -58.042 25.534 2.491 1.00 52.10 102 LYS B CA 1
ATOM 1513 C C . LYS B 1 125 ? -56.607 25.609 3.000 1.00 56.51 102 LYS B C 1
ATOM 1514 O O . LYS B 1 125 ? -56.325 26.281 3.992 1.00 63.17 102 LYS B O 1
ATOM 1520 N N . ILE B 1 126 ? -55.701 24.920 2.316 1.00 46.82 103 ILE B N 1
ATOM 1521 C CA . ILE B 1 126 ? -54.325 24.793 2.786 1.00 47.56 103 ILE B CA 1
ATOM 1522 C C . ILE B 1 126 ? -53.338 25.625 1.970 1.00 48.14 103 ILE B C 1
ATOM 1523 O O . ILE B 1 126 ? -53.363 25.611 0.740 1.00 60.58 103 ILE B O 1
ATOM 1528 N N . ILE B 1 127 ? -52.472 26.353 2.668 1.00 39.61 104 ILE B N 1
ATOM 1529 C CA . ILE B 1 127 ? -51.360 27.043 2.030 1.00 40.48 104 ILE B CA 1
ATOM 1530 C C . ILE B 1 127 ? -50.048 26.518 2.601 1.00 43.41 104 ILE B C 1
ATOM 1531 O O . ILE B 1 127 ? -49.790 26.643 3.797 1.00 52.57 104 ILE B O 1
ATOM 1536 N N . LEU B 1 128 ? -49.226 25.922 1.744 1.00 40.46 105 LEU B N 1
ATOM 1537 C CA . LEU B 1 128 ? -47.950 25.369 2.179 1.00 49.05 105 LEU B CA 1
ATOM 1538 C C . LEU B 1 128 ? -46.780 26.240 1.734 1.00 54.11 105 LEU B C 1
ATOM 1539 O O . LEU B 1 128 ? -46.563 26.446 0.539 1.00 52.03 105 LEU B O 1
ATOM 1544 N N . LEU B 1 129 ? -46.030 26.750 2.705 1.00 46.20 106 LEU B N 1
ATOM 1545 C CA . LEU B 1 129 ? -44.878 27.594 2.416 1.00 52.50 106 LEU B CA 1
ATOM 1546 C C . LEU B 1 129 ? -43.594 26.770 2.465 1.00 61.17 106 LEU B C 1
ATOM 1547 O O . LEU B 1 129 ? -43.081 26.466 3.543 1.00 56.26 106 LEU B O 1
ATOM 1552 N N . LEU B 1 130 ? -43.081 26.408 1.293 1.00 53.14 107 LEU B N 1
ATOM 1553 C CA . LEU B 1 130 ? -41.889 25.570 1.211 1.00 61.98 107 LEU B CA 1
ATOM 1554 C C . LEU B 1 130 ? -40.659 26.355 0.769 1.00 55.91 107 LEU B C 1
ATOM 1555 O O . LEU B 1 130 ? -40.711 27.124 -0.191 1.00 53.56 107 LEU B O 1
ATOM 1560 N N . ALA B 1 131 ? -39.552 26.151 1.476 1.00 59.90 108 ALA B N 1
ATOM 1561 C CA . ALA B 1 131 ? -38.287 26.771 1.114 1.00 49.20 108 ALA B CA 1
ATOM 1562 C C . ALA B 1 131 ? -37.551 25.896 0.109 1.00 78.83 108 ALA B C 1
ATOM 1563 O O . ALA B 1 131 ? -37.490 24.677 0.267 1.00 93.28 108 ALA B O 1
ATOM 1565 N N . GLU B 1 132 ? -36.999 26.515 -0.927 1.00 81.89 109 GLU B N 1
ATOM 1566 C CA . GLU B 1 132 ? -36.218 25.781 -1.913 1.00 80.38 109 GLU B CA 1
ATOM 1567 C C . GLU B 1 132 ? -34.861 25.406 -1.322 1.00 94.05 109 GLU B C 1
ATOM 1568 O O . GLU B 1 132 ? -34.093 26.280 -0.921 1.00 98.64 109 GLU B O 1
ATOM 1570 N N . LYS B 1 133 ? -34.566 24.110 -1.264 1.00 84.06 110 LYS B N 1
ATOM 1571 C CA . LYS B 1 133 ? -35.456 23.073 -1.778 1.00 105.77 110 LYS B CA 1
ATOM 1572 C C . LYS B 1 133 ? -35.956 22.167 -0.651 1.00 108.26 110 LYS B C 1
ATOM 1573 O O . LYS B 1 133 ? -35.221 21.898 0.300 1.00 80.29 110 LYS B O 1
ATOM 1575 N N . GLU B 1 134 ? -37.202 21.701 -0.743 1.00 109.58 111 GLU B N 1
ATOM 1576 C CA . GLU B 1 134 ? -38.109 22.042 -1.837 1.00 115.74 111 GLU B CA 1
ATOM 1577 C C . GLU B 1 134 ? -39.536 22.191 -1.330 1.00 112.83 111 GLU B C 1
ATOM 1578 O O . GLU B 1 134 ? -40.387 21.344 -1.602 1.00 109.81 111 GLU B O 1
ATOM 1580 N N . ASN B 1 136 ? -35.714 17.958 -3.261 1.00 108.32 113 ASN B N 1
ATOM 1581 C CA . ASN B 1 136 ? -37.108 17.537 -3.335 1.00 107.54 113 ASN B CA 1
ATOM 1582 C C . ASN B 1 136 ? -37.646 17.096 -1.978 1.00 107.64 113 ASN B C 1
ATOM 1583 O O . ASN B 1 136 ? -37.003 16.323 -1.267 1.00 116.39 113 ASN B O 1
ATOM 1585 N N . TYR B 1 137 ? -38.827 17.590 -1.623 1.00 98.12 114 TYR B N 1
ATOM 1586 C CA . TYR B 1 137 ? -39.447 17.241 -0.350 1.00 97.47 114 TYR B CA 1
ATOM 1587 C C . TYR B 1 137 ? -40.246 15.942 -0.463 1.00 93.62 114 TYR B C 1
ATOM 1588 O O . TYR B 1 137 ? -40.056 15.169 -1.402 1.00 105.44 114 TYR B O 1
ATOM 1597 N N . ALA B 1 138 ? -41.136 15.710 0.497 1.00 73.00 115 ALA B N 1
ATOM 1598 C CA . ALA B 1 138 ? -41.908 14.475 0.563 1.00 75.60 115 ALA B CA 1
ATOM 1599 C C . ALA B 1 138 ? -42.865 14.312 -0.615 1.00 75.01 115 ALA B C 1
ATOM 1600 O O . ALA B 1 138 ? -43.329 15.294 -1.193 1.00 79.11 115 ALA B O 1
ATOM 1602 N N . TYR B 1 139 ? -43.153 13.060 -0.957 1.00 62.81 116 TYR B N 1
ATOM 1603 C CA . TYR B 1 139 ? -44.075 12.739 -2.041 1.00 62.65 116 TYR B CA 1
ATOM 1604 C C . TYR B 1 139 ? -45.494 13.204 -1.729 1.00 60.25 116 TYR B C 1
ATOM 1605 O O . TYR B 1 139 ? -46.175 13.770 -2.584 1.00 60.78 116 TYR B O 1
ATOM 1614 N N . LEU B 1 140 ? -45.935 12.962 -0.498 1.00 68.84 117 LEU B N 1
ATOM 1615 C CA . LEU B 1 140 ? -47.296 13.296 -0.093 1.00 65.95 117 LEU B CA 1
ATOM 1616 C C . LEU B 1 140 ? -47.510 14.801 0.036 1.00 62.58 117 LEU B C 1
ATOM 1617 O O . LEU B 1 140 ? -48.643 15.279 -0.017 1.00 63.83 117 LEU B O 1
ATOM 1622 N N . ILE B 1 141 ? -46.421 15.541 0.208 1.00 59.41 118 ILE B N 1
ATOM 1623 C CA . ILE B 1 141 ? -46.488 16.997 0.244 1.00 60.01 118 ILE B CA 1
ATOM 1624 C C . ILE B 1 141 ? -46.681 17.553 -1.163 1.00 58.63 118 ILE B C 1
ATOM 1625 O O . ILE B 1 141 ? -47.555 18.386 -1.400 1.00 56.83 118 ILE B O 1
ATOM 1630 N N . ARG B 1 142 ? -45.866 17.069 -2.095 1.00 57.70 119 ARG B N 1
ATOM 1631 C CA . ARG B 1 142 ? -45.888 17.545 -3.474 1.00 47.79 119 ARG B CA 1
ATOM 1632 C C . ARG B 1 142 ? -47.153 17.137 -4.224 1.00 50.15 119 ARG B C 1
ATOM 1633 O O . ARG B 1 142 ? -47.539 17.782 -5.199 1.00 65.65 119 ARG B O 1
ATOM 1641 N N . GLY B 1 143 ? -47.798 16.068 -3.768 1.00 41.77 120 GLY B N 1
ATOM 1642 C CA . GLY B 1 143 ? -48.996 15.573 -4.422 1.00 49.66 120 GLY B CA 1
ATOM 1643 C C . GLY B 1 143 ? -50.258 15.783 -3.610 1.00 52.21 120 GLY B C 1
ATOM 1644 O O . GLY B 1 143 ? -51.312 15.236 -3.934 1.00 57.88 120 GLY B O 1
ATOM 1645 N N . LEU B 1 144 ? -50.153 16.586 -2.556 1.00 52.50 121 LEU B N 1
ATOM 1646 C CA . LEU B 1 144 ? -51.272 16.823 -1.651 1.00 56.97 121 LEU B CA 1
ATOM 1647 C C . LEU B 1 144 ? -52.407 17.582 -2.333 1.00 57.59 121 LEU B C 1
ATOM 1648 O O . LEU B 1 144 ? -53.564 17.486 -1.924 1.00 55.22 121 LEU B O 1
ATOM 1653 N N . HIS B 1 145 ? -52.066 18.331 -3.378 1.00 63.76 122 HIS B N 1
ATOM 1654 C CA . HIS B 1 145 ? -53.030 19.175 -4.076 1.00 60.80 122 HIS B CA 1
ATOM 1655 C C . HIS B 1 145 ? -54.118 18.364 -4.774 1.00 59.82 122 HIS B C 1
ATOM 1656 O O . HIS B 1 145 ? -55.223 18.857 -4.998 1.00 63.50 122 HIS B O 1
ATOM 1663 N N . THR B 1 146 ? -53.803 17.119 -5.116 1.00 58.86 123 THR B N 1
ATOM 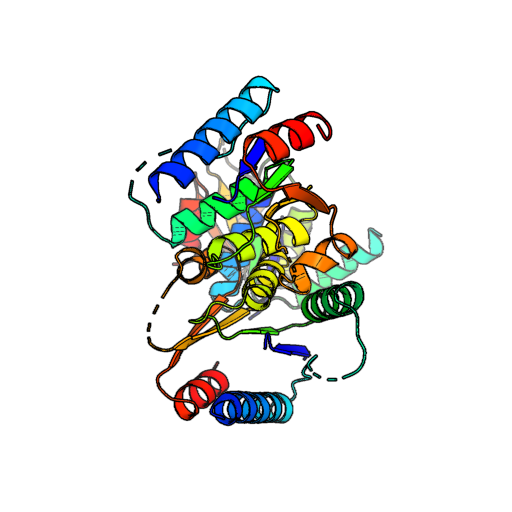1664 C CA . THR B 1 146 ? -54.739 16.264 -5.838 1.00 64.10 123 THR B CA 1
ATOM 1665 C C . THR B 1 146 ? -55.836 15.738 -4.925 1.00 58.27 123 THR B C 1
ATOM 1666 O O . THR B 1 146 ? -56.761 15.065 -5.379 1.00 65.75 123 THR B O 1
ATOM 1670 N N . VAL B 1 147 ? -55.726 16.044 -3.637 1.00 67.18 124 VAL B N 1
ATOM 1671 C CA . VAL B 1 147 ? -56.631 15.478 -2.647 1.00 66.36 124 VAL B CA 1
ATOM 1672 C C . VAL B 1 147 ? -57.415 16.546 -1.889 1.00 66.12 124 VAL B C 1
ATOM 1673 O O . VAL B 1 147 ? -58.549 16.317 -1.467 1.00 61.72 124 VAL B O 1
ATOM 1677 N N . SER B 1 148 ? -56.798 17.706 -1.706 1.00 66.98 125 SER B N 1
ATOM 1678 C CA . SER B 1 148 ? -57.456 18.817 -1.037 1.00 62.46 125 SER B CA 1
ATOM 1679 C C . SER B 1 148 ? -57.012 20.134 -1.655 1.00 60.57 125 SER B C 1
ATOM 1680 O O . SER B 1 148 ? -56.036 20.176 -2.405 1.00 64.15 125 SER B O 1
ATOM 1683 N N . ASN B 1 149 ? -57.733 21.205 -1.344 1.00 59.99 126 ASN B N 1
ATOM 1684 C CA . ASN B 1 149 ? -57.404 22.519 -1.878 1.00 53.23 126 ASN B CA 1
ATOM 1685 C C . ASN B 1 149 ? -56.094 23.030 -1.292 1.00 51.63 126 ASN B C 1
ATOM 1686 O O . ASN B 1 149 ? -56.071 23.61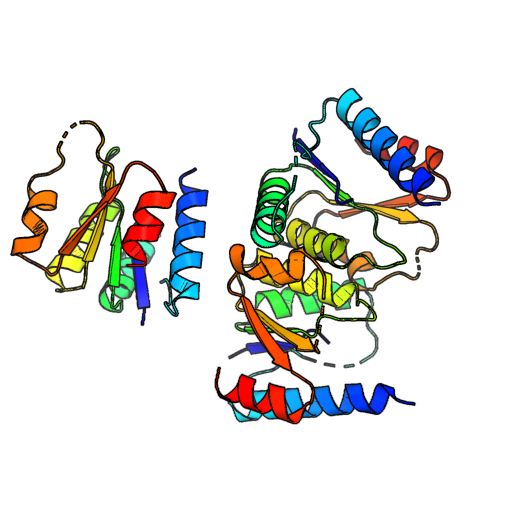1 -0.207 1.00 67.55 126 ASN B O 1
ATOM 1691 N N . VAL B 1 150 ? -55.003 22.805 -2.016 1.00 51.44 127 VAL B N 1
ATOM 1692 C CA . VAL B 1 150 ? -53.676 23.174 -1.542 1.00 49.00 127 VAL B CA 1
ATOM 1693 C C . VAL B 1 150 ? -52.988 24.145 -2.497 1.00 55.40 127 VAL B C 1
ATOM 1694 O O . VAL B 1 150 ? -52.910 23.898 -3.700 1.00 52.94 127 VAL B O 1
ATOM 1698 N N . HIS B 1 151 ? -52.497 25.253 -1.953 1.00 53.45 128 HIS B N 1
ATOM 1699 C CA . HIS B 1 151 ? -51.740 26.219 -2.737 1.00 48.05 128 HIS B CA 1
ATOM 1700 C C . HIS B 1 151 ? -50.313 26.326 -2.213 1.00 44.88 128 HIS B C 1
ATOM 1701 O O . HIS B 1 151 ? -50.093 26.660 -1.050 1.00 58.71 128 HIS B O 1
ATOM 1708 N N . TYR B 1 152 ? -49.345 26.038 -3.075 1.00 52.34 129 TYR B N 1
ATOM 1709 C CA . TYR B 1 152 ? -47.941 26.072 -2.684 1.00 48.92 129 TYR B CA 1
ATOM 1710 C C . TYR B 1 152 ? -47.328 27.446 -2.926 1.00 49.65 129 TYR B C 1
ATOM 1711 O O . TYR B 1 152 ? -47.640 28.114 -3.912 1.00 61.30 129 TYR B O 1
ATOM 1720 N N . ILE B 1 153 ? -46.457 27.864 -2.015 1.00 53.17 130 ILE B N 1
ATOM 1721 C CA . ILE B 1 153 ? -45.708 29.102 -2.177 1.00 43.03 130 ILE B CA 1
ATOM 1722 C C . ILE B 1 153 ? -44.232 28.844 -1.903 1.00 46.54 130 ILE B C 1
ATOM 1723 O O . ILE B 1 153 ? -43.833 28.610 -0.763 1.00 57.37 130 ILE B O 1
ATOM 1728 N N . ILE B 1 154 ? -43.428 28.872 -2.960 1.00 61.82 131 ILE B N 1
ATOM 1729 C CA . ILE B 1 154 ? -41.997 28.624 -2.840 1.00 59.15 131 ILE B CA 1
ATOM 1730 C C . ILE B 1 154 ? -41.257 29.927 -2.569 1.00 54.61 131 ILE B C 1
ATOM 1731 O O . ILE B 1 154 ? -41.511 30.941 -3.219 1.00 63.16 131 ILE B O 1
ATOM 1736 N N . TYR B 1 155 ? -40.345 29.896 -1.604 1.00 58.94 132 TYR B N 1
ATOM 1737 C CA . TYR B 1 155 ? -39.619 31.096 -1.210 1.00 59.30 132 TYR B CA 1
ATOM 1738 C C . TYR B 1 155 ? -38.157 30.798 -0.901 1.00 62.21 132 TYR B C 1
ATOM 1739 O O . TYR B 1 155 ? -37.776 29.649 -0.683 1.00 63.08 132 TYR B O 1
ATOM 1748 N N . ASN B 1 156 ? -37.344 31.849 -0.886 1.00 72.32 133 ASN B N 1
ATOM 1749 C CA . ASN B 1 156 ? -35.955 31.748 -0.465 1.00 75.11 133 ASN B CA 1
ATOM 1750 C C . ASN B 1 156 ? -35.700 32.660 0.731 1.00 73.25 133 ASN B C 1
ATOM 1751 O O . ASN B 1 156 ? -34.792 32.424 1.528 1.00 79.18 133 ASN B O 1
ATOM 1756 N N . LYS B 1 157 ? -36.516 33.704 0.844 1.00 69.62 134 LYS B N 1
ATOM 1757 C CA . LYS B 1 157 ? -36.411 34.666 1.936 1.00 72.18 134 LYS B CA 1
ATOM 1758 C C . LYS B 1 157 ? -37.797 34.973 2.498 1.00 66.57 134 LYS B C 1
ATOM 1759 O O . LYS B 1 157 ? -38.807 34.738 1.832 1.00 56.17 134 LYS B O 1
ATOM 1765 N N . GLU B 1 158 ? -37.842 35.500 3.719 1.00 63.10 135 GLU B N 1
ATOM 1766 C CA . GLU B 1 158 ? -39.110 35.808 4.377 1.00 57.23 135 GLU B CA 1
ATOM 1767 C C . GLU B 1 158 ? -39.922 36.851 3.616 1.00 65.26 135 GLU B C 1
ATOM 1768 O O . GLU B 1 158 ? -41.139 36.724 3.475 1.00 57.32 135 GLU B O 1
ATOM 1774 N N . LYS B 1 159 ? -39.235 37.880 3.129 1.00 69.92 136 LYS B N 1
ATOM 1775 C CA . LYS B 1 159 ? -39.872 38.969 2.401 1.00 59.08 136 LYS B CA 1
ATOM 1776 C C . LYS B 1 159 ? -40.586 38.455 1.157 1.00 69.65 136 LYS B C 1
ATOM 1777 O O . LYS B 1 159 ? -41.600 39.010 0.735 1.00 67.97 136 LYS B O 1
ATOM 1779 N N . GLU B 1 160 ? -40.050 37.384 0.582 1.00 70.18 137 GLU B N 1
ATOM 1780 C CA . GLU B 1 160 ? -40.597 36.810 -0.639 1.00 54.33 137 GLU B CA 1
ATOM 1781 C C . GLU B 1 160 ? -41.960 36.158 -0.415 1.00 59.92 137 GLU B C 1
ATOM 1782 O O . GLU B 1 160 ? -42.908 36.431 -1.151 1.00 45.28 137 GLU B O 1
ATOM 1788 N N . TYR B 1 161 ? -42.068 35.299 0.596 1.00 59.81 138 TYR B N 1
ATOM 1789 C CA . TYR B 1 161 ? -43.337 34.611 0.828 1.00 52.96 138 TYR B CA 1
ATOM 1790 C C . TYR B 1 161 ? -44.434 35.532 1.364 1.00 58.43 138 TYR B C 1
ATOM 1791 O O . TYR B 1 161 ? -45.617 35.294 1.125 1.00 40.14 138 TYR B O 1
ATOM 1800 N N . LEU B 1 162 ? -44.043 36.585 2.076 1.00 69.49 139 LEU B N 1
ATOM 1801 C CA . LEU B 1 162 ? -45.014 37.541 2.604 1.00 51.15 139 LEU B CA 1
ATOM 1802 C C . LEU B 1 162 ? -45.685 38.308 1.470 1.00 54.29 139 LEU B C 1
ATOM 1803 O O . LEU B 1 162 ? -46.870 38.631 1.540 1.00 52.59 139 LEU B O 1
ATOM 1808 N N . GLN B 1 163 ? -44.918 38.593 0.423 1.00 59.55 140 GLN B N 1
ATOM 1809 C CA . GLN B 1 163 ? -45.443 39.294 -0.741 1.00 61.50 140 GLN B CA 1
ATOM 1810 C C . GLN B 1 163 ? -46.325 38.397 -1.573 1.00 59.18 140 GLN B C 1
ATOM 1811 O O . GLN B 1 163 ? -47.388 38.808 -2.042 1.00 58.48 140 GLN B O 1
ATOM 1817 N N . LYS B 1 164 ? -45.877 37.161 -1.748 1.00 53.16 141 LYS B N 1
ATOM 1818 C CA . LYS B 1 164 ? -46.637 36.183 -2.502 1.00 46.59 141 LYS B CA 1
ATOM 1819 C C . LYS B 1 164 ? -47.939 35.861 -1.781 1.00 55.17 141 LYS B C 1
ATOM 1820 O O . LYS B 1 164 ? -48.977 35.669 -2.414 1.00 50.62 141 LYS B O 1
ATOM 1826 N N . LEU B 1 165 ? -47.881 35.819 -0.452 1.00 52.29 142 LEU B N 1
ATOM 1827 C CA . LEU B 1 165 ? -49.061 35.519 0.349 1.00 55.61 142 LEU B CA 1
ATOM 1828 C C . LEU B 1 165 ? -50.071 36.661 0.276 1.00 60.77 142 LEU B C 1
ATOM 1829 O O . LEU B 1 165 ? -51.281 36.439 0.324 1.00 53.91 142 LEU B O 1
ATOM 1834 N N . ASP B 1 166 ? -49.562 37.883 0.151 1.00 58.26 143 ASP B N 1
ATOM 1835 C CA . ASP B 1 166 ? -50.405 39.063 0.015 1.00 61.54 143 ASP B CA 1
ATOM 1836 C C . ASP B 1 166 ? -51.154 39.023 -1.314 1.00 62.83 143 ASP B C 1
ATOM 1837 O O . ASP B 1 166 ? -52.321 39.409 -1.393 1.00 65.53 143 ASP B O 1
ATOM 1842 N N . LEU B 1 167 ? -50.475 38.551 -2.355 1.00 60.77 144 LEU B N 1
ATOM 1843 C CA . LEU B 1 167 ? -51.083 38.410 -3.674 1.00 52.57 144 LEU B CA 1
ATOM 1844 C C . LEU B 1 167 ? -52.189 37.358 -3.660 1.00 62.59 144 LEU B C 1
ATOM 1845 O O . LEU B 1 167 ? -53.309 37.619 -4.089 1.00 69.79 144 LEU B O 1
ATOM 1850 N N . TYR B 1 168 ? -51.861 36.165 -3.174 1.00 66.38 145 TYR B N 1
ATOM 1851 C CA . TYR B 1 168 ? -52.838 35.091 -3.032 1.00 48.92 145 TYR B CA 1
ATOM 1852 C C . TYR B 1 168 ? -53.607 35.261 -1.729 1.00 66.43 145 TYR B C 1
ATOM 1853 O O . TYR B 1 168 ? -53.433 34.474 -0.801 1.00 102.39 145 TYR B O 1
ATOM 1862 N N . LEU B 1 169 ? -54.434 36.303 -1.659 1.00 60.82 146 LEU B N 1
ATOM 1863 C CA . LEU B 1 169 ? -55.310 36.543 -0.509 1.00 57.13 146 LEU B CA 1
ATOM 1864 C C . LEU B 1 169 ? -56.363 37.595 -0.839 1.00 61.40 146 LEU B C 1
ATOM 1865 O O . LEU B 1 169 ? -56.106 38.537 -1.591 1.00 65.77 146 LEU B O 1
ATOM 1870 N N . LYS C 1 26 ? -70.435 -4.436 23.083 1.00 60.40 3 LYS C N 1
ATOM 1871 C CA . LYS C 1 26 ? -71.139 -4.897 21.891 1.00 56.92 3 LYS C CA 1
ATOM 1872 C C . LYS C 1 26 ? -71.417 -3.744 20.932 1.00 73.38 3 LYS C C 1
ATOM 1873 O O . LYS C 1 26 ? -70.497 -3.057 20.488 1.00 75.64 3 LYS C O 1
ATOM 1874 N N . ARG C 1 27 ? -72.692 -3.535 20.619 1.00 75.87 4 ARG C N 1
ATOM 1875 C CA . ARG C 1 27 ? -73.094 -2.472 19.703 1.00 73.21 4 ARG C CA 1
ATOM 1876 C C . ARG C 1 27 ? -74.092 -1.520 20.356 1.00 63.51 4 ARG C C 1
ATOM 1877 O O . ARG C 1 27 ? -75.032 -1.953 21.023 1.00 62.05 4 ARG C O 1
ATOM 1879 N N . VAL C 1 28 ? -73.883 -0.223 20.158 1.00 57.98 5 VAL C N 1
ATOM 1880 C CA . VAL C 1 28 ? -74.749 0.791 20.749 1.00 60.30 5 VAL C CA 1
ATOM 1881 C C . VAL C 1 28 ? -75.374 1.695 19.683 1.00 69.69 5 VAL C C 1
ATOM 1882 O O . VAL C 1 28 ? -74.698 2.129 18.749 1.00 69.26 5 VAL C O 1
ATOM 1886 N N . PHE C 1 29 ? -76.671 1.956 19.817 1.00 60.98 6 PHE C N 1
ATOM 1887 C CA . PHE C 1 29 ? -77.355 2.891 18.933 1.00 59.75 6 PHE C CA 1
ATOM 1888 C C . PHE C 1 29 ? -77.446 4.258 19.599 1.00 53.30 6 PHE C C 1
ATOM 1889 O O . PHE C 1 29 ? -77.766 4.359 20.783 1.00 62.68 6 PHE C O 1
ATOM 1897 N N . LEU C 1 30 ? -77.163 5.307 18.833 1.00 52.29 7 LEU C N 1
ATOM 1898 C CA . LEU C 1 30 ? -77.210 6.667 19.355 1.00 47.92 7 LEU C CA 1
ATOM 1899 C C . LEU C 1 30 ? -78.277 7.496 18.647 1.00 55.92 7 LEU C C 1
ATOM 1900 O O . LEU C 1 30 ? -78.146 7.819 17.467 1.00 66.72 7 LEU C O 1
ATOM 1905 N N . ALA C 1 31 ? -79.332 7.838 19.380 1.00 64.49 8 ALA C N 1
ATOM 1906 C CA . ALA C 1 31 ? -80.440 8.607 18.827 1.00 60.83 8 ALA C CA 1
ATOM 1907 C C . ALA C 1 31 ? -80.280 10.097 19.106 1.00 74.32 8 ALA C C 1
ATOM 1908 O O . ALA C 1 31 ? -80.521 10.557 20.223 1.00 81.23 8 ALA C O 1
ATOM 1910 N N . ALA C 1 32 ? -79.875 10.848 18.086 1.00 84.11 9 ALA C N 1
ATOM 1911 C CA . ALA C 1 32 ? -79.704 12.291 18.219 1.00 99.37 9 ALA C CA 1
ATOM 1912 C C . ALA C 1 32 ? -79.877 12.998 16.877 1.00 89.81 9 ALA C C 1
ATOM 1913 O O . ALA C 1 32 ? -79.829 12.368 15.821 1.00 95.19 9 ALA C O 1
ATOM 1915 N N . GLN C 1 48 ? -72.420 23.133 18.639 1.00 89.42 25 GLN C N 1
ATOM 1916 C CA . GLN C 1 48 ? -72.302 22.579 19.982 1.00 91.69 25 GLN C CA 1
ATOM 1917 C C . GLN C 1 48 ? -72.910 21.183 20.053 1.00 94.78 25 GLN C C 1
ATOM 1918 O O . GLN C 1 48 ? -72.421 20.320 20.783 1.00 101.16 25 GLN C O 1
ATOM 1919 N N . GLU C 1 49 ? -73.979 20.968 19.293 1.00 80.55 26 GLU C N 1
ATOM 1920 C CA . GLU C 1 49 ? -74.643 19.670 19.261 1.00 74.51 26 GLU C CA 1
ATOM 1921 C C . GLU C 1 49 ? -73.794 18.643 18.521 1.00 80.62 26 GLU C C 1
ATOM 1922 O O . GLU C 1 49 ? -73.709 17.486 18.930 1.00 77.24 26 GLU C O 1
ATOM 1924 N N . LYS C 1 50 ? -73.166 19.074 17.431 1.00 84.97 27 LYS C N 1
ATOM 1925 C CA . LYS C 1 50 ? -72.308 18.197 16.642 1.00 81.65 27 LYS C CA 1
ATOM 1926 C C . LYS C 1 50 ? -71.062 17.799 17.426 1.00 78.16 27 LYS C C 1
ATOM 1927 O O . LYS C 1 50 ? -70.597 16.662 17.337 1.00 73.95 27 LYS C O 1
ATOM 1929 N N . LYS C 1 51 ? -70.527 18.742 18.195 1.00 75.06 28 LYS C N 1
ATOM 1930 C CA . LYS C 1 51 ? -69.343 18.489 19.007 1.00 66.81 28 LYS C CA 1
ATOM 1931 C C . LYS C 1 51 ? -69.638 17.475 20.109 1.00 77.74 28 LYS C C 1
ATOM 1932 O O . LYS C 1 51 ? -68.845 16.568 20.357 1.00 68.38 28 LYS C O 1
ATOM 1934 N N . ARG C 1 52 ? -70.787 17.632 20.760 1.00 72.12 29 ARG C N 1
ATOM 1935 C CA . ARG C 1 52 ? -71.172 16.754 21.861 1.00 71.69 29 ARG C CA 1
ATOM 1936 C C . ARG C 1 52 ? -71.429 15.323 21.392 1.00 69.07 29 ARG C C 1
ATOM 1937 O O . ARG C 1 52 ? -71.220 14.370 22.145 1.00 71.18 29 ARG C O 1
ATOM 1939 N N . ILE C 1 53 ? -71.881 15.176 20.151 1.00 60.85 30 ILE C N 1
ATOM 1940 C CA . ILE C 1 53 ? -72.136 13.855 19.586 1.00 66.02 30 ILE C CA 1
ATOM 1941 C C . ILE C 1 53 ? -70.832 13.143 19.233 1.00 66.07 30 ILE C C 1
ATOM 1942 O O . ILE C 1 53 ? -70.644 11.974 19.570 1.00 66.75 30 ILE C O 1
ATOM 1947 N N . GLU C 1 54 ? -69.931 13.857 18.565 1.00 61.58 31 GLU C N 1
ATOM 1948 C CA . GLU C 1 54 ? -68.636 13.298 18.186 1.00 61.15 31 GLU C CA 1
ATOM 1949 C C . GLU C 1 54 ? -67.807 12.906 19.409 1.00 65.20 31 GLU C C 1
ATOM 1950 O O . GLU C 1 54 ? -67.060 11.928 19.374 1.00 61.73 31 GLU C O 1
ATOM 1952 N N . ASP C 1 55 ? -67.944 13.672 20.488 1.00 61.25 32 ASP C N 1
ATOM 1953 C CA . ASP C 1 55 ? -67.270 13.349 21.740 1.00 54.52 32 ASP C CA 1
ATOM 1954 C C . ASP C 1 55 ? -67.843 12.068 22.335 1.00 60.12 32 ASP C C 1
ATOM 1955 O O . ASP C 1 55 ? -67.120 11.266 22.927 1.00 58.23 32 ASP C O 1
ATOM 1960 N N . LEU C 1 56 ? -69.149 11.882 22.168 1.00 56.02 33 LEU C N 1
ATOM 1961 C CA . LEU C 1 56 ? -69.839 10.723 22.722 1.00 53.30 33 LEU C CA 1
ATOM 1962 C C . LEU C 1 56 ? -69.516 9.441 21.957 1.00 56.03 33 LEU C C 1
ATOM 1963 O O . LEU C 1 56 ? -69.297 8.391 22.560 1.00 57.39 33 LEU C O 1
ATOM 1968 N N . ILE C 1 57 ? -69.492 9.531 20.631 1.00 58.16 34 ILE C N 1
ATOM 1969 C CA . ILE C 1 57 ? -69.156 8.388 19.788 1.00 59.58 34 ILE C CA 1
ATOM 1970 C C . ILE C 1 57 ? -67.735 7.924 20.086 1.00 59.08 34 ILE C C 1
ATOM 1971 O O . ILE C 1 57 ? -67.476 6.729 20.232 1.00 64.94 34 ILE C O 1
ATOM 1976 N N . LEU C 1 58 ? -66.824 8.885 20.184 1.00 55.66 35 LEU C N 1
ATOM 1977 C CA . LEU C 1 58 ? -65.441 8.612 20.550 1.00 53.33 35 LEU C CA 1
ATOM 1978 C C . LEU C 1 58 ? -65.344 7.951 21.914 1.00 63.93 35 LEU C C 1
ATOM 1979 O O . LEU C 1 58 ? -64.620 6.971 22.092 1.00 63.35 35 LEU C O 1
ATOM 1984 N N . PHE C 1 59 ? -66.075 8.507 22.874 1.00 58.23 36 PHE C N 1
ATOM 1985 C CA . PHE C 1 59 ? -66.101 7.986 24.231 1.00 55.58 36 PHE C CA 1
ATOM 1986 C C . PHE C 1 59 ? -66.580 6.537 24.262 1.00 62.05 36 PHE C C 1
ATOM 1987 O O . PHE C 1 59 ? -66.017 5.703 24.968 1.00 59.99 36 PHE C O 1
ATOM 1995 N N . LEU C 1 60 ? -67.618 6.247 23.484 1.00 59.05 37 LEU C N 1
ATOM 1996 C CA . LEU C 1 60 ? -68.172 4.901 23.414 1.00 54.58 37 LEU C CA 1
ATOM 1997 C C . LEU C 1 60 ? -67.210 3.930 22.739 1.00 59.51 37 LEU C C 1
ATOM 1998 O O . LEU C 1 60 ? -66.980 2.828 23.237 1.00 57.99 37 LEU C O 1
ATOM 2003 N N . GLU C 1 61 ? -66.649 4.346 21.607 1.00 65.84 38 GLU C N 1
ATOM 2004 C CA . GLU C 1 61 ? -65.736 3.501 20.840 1.00 61.17 38 GLU C CA 1
ATOM 2005 C C . GLU C 1 61 ? -64.476 3.142 21.623 1.00 66.13 38 GLU C C 1
ATOM 2006 O O . GLU C 1 61 ? -63.932 2.048 21.469 1.00 66.42 38 GLU C O 1
ATOM 2012 N N . GLU C 1 62 ? -64.019 4.062 22.465 1.00 66.13 39 GLU C N 1
ATOM 2013 C CA . GLU C 1 62 ? -62.816 3.837 23.260 1.00 61.13 39 GLU C CA 1
ATOM 2014 C C . GLU C 1 62 ? -63.074 2.918 24.451 1.00 63.58 39 GLU C C 1
ATOM 2015 O O . GLU C 1 62 ? -62.139 2.483 25.124 1.00 75.98 39 GLU C O 1
ATOM 2021 N N . LYS C 1 63 ? -64.345 2.622 24.703 1.00 66.52 40 LYS C N 1
ATOM 2022 C CA . LYS C 1 63 ? -64.712 1.663 25.738 1.00 61.51 40 LYS C CA 1
ATOM 2023 C C . LYS C 1 63 ? -65.050 0.314 25.110 1.00 60.54 40 LYS C C 1
ATOM 2024 O O . LYS C 1 63 ? -65.519 -0.599 25.788 1.00 63.92 40 LYS C O 1
ATOM 2030 N N . GLY C 1 64 ? -64.809 0.201 23.807 1.00 61.95 41 GLY C N 1
ATOM 2031 C CA . GLY C 1 64 ? -64.991 -1.052 23.098 1.00 66.79 41 GLY C CA 1
ATOM 2032 C C . GLY C 1 64 ? -66.341 -1.205 22.424 1.00 66.51 41 GLY C C 1
ATOM 2033 O O . GLY C 1 64 ? -66.696 -2.296 21.980 1.00 68.98 41 GLY C O 1
ATOM 2034 N N . TRP C 1 65 ? -67.095 -0.114 22.342 1.00 67.20 42 TRP C N 1
ATOM 2035 C CA . TRP C 1 65 ? -68.418 -0.153 21.728 1.00 67.17 42 TRP C CA 1
ATOM 2036 C C . TRP C 1 65 ? -68.371 0.111 20.227 1.00 69.02 42 TRP C C 1
ATOM 2037 O O . TRP C 1 65 ? -67.440 0.738 19.721 1.00 68.40 42 TRP C O 1
ATOM 2048 N N . GLU C 1 66 ? -69.389 -0.374 19.524 1.00 69.98 43 GLU C N 1
ATOM 2049 C CA . GLU C 1 66 ? -69.528 -0.133 18.095 1.00 57.12 43 GLU C CA 1
ATOM 2050 C C . GLU C 1 66 ? -70.794 0.675 17.833 1.00 61.53 43 GLU C C 1
ATOM 2051 O O . GLU C 1 66 ? -71.906 0.176 18.003 1.00 69.71 43 GLU C O 1
ATOM 2057 N N . VAL C 1 67 ? -70.620 1.927 17.424 1.00 56.03 44 VAL C N 1
ATOM 2058 C CA . VAL C 1 67 ? -71.749 2.818 17.186 1.00 58.23 44 VAL C CA 1
ATOM 2059 C C . VAL C 1 67 ? -72.373 2.578 15.811 1.00 71.11 44 VAL C C 1
ATOM 2060 O O . VAL C 1 67 ? -71.683 2.608 14.793 1.00 83.32 44 VAL C O 1
ATOM 2064 N N . ASP C 1 68 ? -73.682 2.338 15.792 1.00 84.39 45 ASP C N 1
ATOM 2065 C CA . ASP C 1 68 ? -74.399 2.066 14.550 1.00 77.02 45 ASP C CA 1
ATOM 2066 C C . ASP C 1 68 ? -74.771 3.350 13.817 1.00 83.13 45 ASP C C 1
ATOM 2067 O O . ASP C 1 68 ? -75.900 3.505 13.350 1.00 94.47 45 ASP C O 1
ATOM 2072 N N . SER C 1 82 ? -83.605 8.158 1.150 1.00 76.10 59 SER C N 1
ATOM 2073 C CA . SER C 1 82 ? -85.033 8.426 1.275 1.00 74.35 59 SER C CA 1
ATOM 2074 C C . SER C 1 82 ? -85.521 8.123 2.690 1.00 78.79 59 SER C C 1
ATOM 2075 O O . SER C 1 82 ? -84.901 7.334 3.405 1.00 80.79 59 SER C O 1
ATOM 2078 N N . PRO C 1 83 ? -86.631 8.761 3.103 1.00 70.51 60 PRO C N 1
ATOM 2079 C CA . PRO C 1 83 ? -87.258 8.470 4.397 1.00 63.82 60 PRO C CA 1
ATOM 2080 C C . PRO C 1 83 ? -87.597 6.990 4.554 1.00 62.05 60 PRO C C 1
ATOM 2081 O O . PRO C 1 83 ? -87.557 6.467 5.667 1.00 72.69 60 PRO C O 1
ATOM 2085 N N . ASP C 1 84 ? -87.925 6.328 3.448 1.00 72.44 61 ASP C N 1
ATOM 2086 C CA . ASP C 1 84 ? -88.219 4.901 3.465 1.00 67.68 61 ASP C CA 1
ATOM 2087 C C . ASP C 1 84 ? -86.993 4.087 3.863 1.00 67.84 61 ASP C C 1
ATOM 2088 O O . ASP C 1 84 ? -87.100 3.098 4.590 1.00 65.02 61 ASP C O 1
ATOM 2093 N N . GLN C 1 85 ? -85.828 4.512 3.385 1.00 68.78 62 GLN C N 1
ATOM 2094 C CA . GLN C 1 85 ? -84.582 3.810 3.668 1.00 68.54 62 GLN C CA 1
ATOM 2095 C C . GLN C 1 85 ? -84.024 4.186 5.036 1.00 71.84 62 GLN C C 1
ATOM 2096 O O . GLN C 1 85 ? -83.532 3.329 5.770 1.00 69.11 62 GLN C O 1
ATOM 2098 N N . CYS C 1 86 ? -84.104 5.469 5.373 1.00 65.07 63 CYS C N 1
ATOM 2099 C CA . CYS C 1 86 ? -83.609 5.957 6.656 1.00 68.36 63 CYS C CA 1
ATOM 2100 C C . CYS C 1 86 ? -84.374 5.340 7.825 1.00 71.76 63 CYS C C 1
ATOM 2101 O O . CYS C 1 86 ? -83.782 4.977 8.841 1.00 70.52 63 CYS C O 1
ATOM 2104 N N . THR C 1 87 ? -85.690 5.221 7.673 1.00 67.43 64 THR C N 1
ATOM 2105 C CA . THR C 1 87 ? -86.529 4.612 8.700 1.00 58.05 64 THR C CA 1
ATOM 2106 C C . THR C 1 87 ? -86.217 3.124 8.816 1.00 60.57 64 THR C C 1
ATOM 2107 O O . THR C 1 87 ? -86.229 2.554 9.908 1.00 56.59 64 THR C O 1
ATOM 2111 N N . LYS C 1 88 ? -85.933 2.505 7.676 1.00 66.74 65 LYS C N 1
ATOM 2112 C CA . LYS C 1 88 ? -85.621 1.084 7.618 1.00 62.06 65 LYS C CA 1
ATOM 2113 C C . LYS C 1 88 ? -84.279 0.785 8.280 1.00 65.88 65 LYS C C 1
ATOM 2114 O O . LYS C 1 88 ? -84.126 -0.223 8.971 1.00 56.02 65 LYS C O 1
ATOM 2120 N N . LEU C 1 89 ? -83.308 1.668 8.061 1.00 70.96 66 LEU C N 1
ATOM 2121 C CA . LEU C 1 89 ? -81.966 1.489 8.606 1.00 66.25 66 LEU C CA 1
ATOM 2122 C C . LEU C 1 89 ? -81.923 1.665 10.122 1.00 66.03 66 LEU C C 1
ATOM 2123 O O . LEU C 1 89 ? -81.302 0.868 10.826 1.00 60.29 66 LEU C O 1
ATOM 2128 N N . ASP C 1 90 ? -82.580 2.712 10.617 1.00 61.22 67 ASP C N 1
ATOM 2129 C CA . ASP C 1 90 ? -82.608 2.992 12.050 1.00 52.86 67 ASP C CA 1
ATOM 2130 C C . ASP C 1 90 ? -83.270 1.863 12.830 1.00 55.04 67 ASP C C 1
ATOM 2131 O O . ASP C 1 90 ? -82.775 1.450 13.878 1.00 64.00 67 ASP C O 1
ATOM 2136 N N . TYR C 1 91 ? -84.388 1.368 12.308 1.00 46.41 68 TYR C N 1
ATOM 2137 C CA . TYR C 1 91 ? -85.143 0.303 12.958 1.00 50.53 68 TYR C CA 1
ATOM 2138 C C . TYR C 1 91 ? -84.302 -0.959 13.130 1.00 55.26 68 TYR C C 1
ATOM 2139 O O . TYR C 1 91 ? -84.272 -1.552 14.208 1.00 60.02 68 TYR C O 1
ATOM 2148 N N . ASP C 1 92 ? -83.621 -1.361 12.062 1.00 57.73 69 ASP C N 1
ATOM 2149 C CA . ASP C 1 92 ? -82.777 -2.551 12.094 1.00 57.93 69 ASP C CA 1
ATOM 2150 C C . ASP C 1 92 ? -81.555 -2.348 12.985 1.00 58.57 69 ASP C C 1
ATOM 2151 O O . ASP C 1 92 ? -81.121 -3.272 13.672 1.00 61.87 69 ASP C O 1
ATOM 2156 N N . ALA C 1 93 ? -81.005 -1.138 12.968 1.00 49.73 70 ALA C N 1
ATOM 2157 C CA . ALA C 1 93 ? -79.855 -0.810 13.803 1.00 47.87 70 ALA C CA 1
ATOM 2158 C C . ALA C 1 93 ? -80.221 -0.882 15.283 1.00 60.08 70 ALA C C 1
ATOM 2159 O O . ALA C 1 93 ? -79.444 -1.373 16.102 1.00 66.08 70 ALA C O 1
ATOM 2161 N N . ILE C 1 94 ? -81.411 -0.391 15.614 1.00 52.76 71 ILE C N 1
ATOM 2162 C CA . ILE C 1 94 ? -81.921 -0.445 16.980 1.00 59.16 71 ILE C CA 1
ATOM 2163 C C . ILE C 1 94 ? -82.267 -1.883 17.355 1.00 53.16 71 ILE C C 1
ATOM 2164 O O . ILE C 1 94 ? -82.048 -2.315 18.487 1.00 67.54 71 ILE C O 1
ATOM 2169 N N . LYS C 1 95 ? -82.799 -2.620 16.387 1.00 53.92 72 LYS C N 1
ATOM 2170 C CA . LYS C 1 95 ? -83.163 -4.018 16.584 1.00 54.78 72 LYS C CA 1
ATOM 2171 C C . LYS C 1 95 ? -81.930 -4.862 16.891 1.00 68.78 72 LYS C C 1
ATOM 2172 O O . LYS C 1 95 ? -82.007 -5.849 17.625 1.00 63.13 72 LYS C O 1
ATOM 2178 N N . GLU C 1 96 ? -80.791 -4.463 16.332 1.00 73.91 73 GLU C N 1
ATOM 2179 C CA . GLU C 1 96 ? -79.559 -5.237 16.456 1.00 66.40 73 GLU C CA 1
ATOM 2180 C C . GLU C 1 96 ? -78.655 -4.764 17.594 1.00 67.99 73 GLU C C 1
ATOM 2181 O O . GLU C 1 96 ? -77.770 -5.498 18.032 1.00 75.00 73 GLU C O 1
ATOM 2183 N N . CYS C 1 97 ? -78.876 -3.542 18.072 1.00 65.59 74 CYS C N 1
ATOM 2184 C CA . CYS C 1 97 ? -78.020 -2.970 19.107 1.00 64.87 74 CYS C CA 1
ATOM 2185 C C . CYS C 1 97 ? -78.212 -3.663 20.453 1.00 62.48 74 CYS C C 1
ATOM 2186 O O . CYS C 1 97 ? -79.207 -4.353 20.673 1.00 59.49 74 CYS C O 1
ATOM 2189 N N . ASP C 1 98 ? -77.249 -3.473 21.349 1.00 67.96 75 ASP C N 1
ATOM 2190 C CA . ASP C 1 98 ? -77.329 -4.027 22.695 1.00 59.78 75 ASP C CA 1
ATOM 2191 C C . ASP C 1 98 ? -77.594 -2.915 23.702 1.00 64.00 75 ASP C C 1
ATOM 2192 O O . ASP C 1 98 ? -78.060 -3.167 24.813 1.00 61.76 75 ASP C O 1
ATOM 2197 N N . LEU C 1 99 ? -77.294 -1.683 23.301 1.00 56.04 76 LEU C N 1
ATOM 2198 C CA . LEU C 1 99 ? -77.497 -0.522 24.156 1.00 53.15 76 LEU C CA 1
ATOM 2199 C C . LEU C 1 99 ? -78.081 0.642 23.360 1.00 54.57 76 LEU C C 1
ATOM 2200 O O . LEU C 1 99 ? -77.658 0.911 22.237 1.00 56.63 76 LEU C O 1
ATOM 2205 N N . PHE C 1 100 ? -79.057 1.327 23.948 1.00 54.10 77 PHE C N 1
ATOM 2206 C CA . PHE C 1 100 ? -79.713 2.452 23.291 1.00 48.05 77 PHE C CA 1
ATOM 2207 C C . PHE C 1 100 ? -79.516 3.734 24.095 1.00 54.64 77 PHE C C 1
ATOM 2208 O O . PHE C 1 100 ? -79.867 3.798 25.272 1.00 62.66 77 PHE C O 1
ATOM 2216 N N . ILE C 1 101 ? -78.952 4.753 23.452 1.00 47.53 78 ILE C N 1
ATOM 2217 C CA . ILE C 1 101 ? -78.710 6.036 24.105 1.00 46.32 78 ILE C CA 1
ATOM 2218 C C . ILE C 1 101 ? -79.385 7.166 23.334 1.00 53.71 78 ILE C C 1
ATOM 2219 O O . ILE C 1 101 ? -79.228 7.276 22.118 1.00 55.44 78 ILE C O 1
ATOM 2224 N N . ALA C 1 102 ? -80.134 8.006 24.043 1.00 46.05 79 ALA C N 1
ATOM 2225 C CA . ALA C 1 102 ? -80.863 9.098 23.405 1.00 53.28 79 ALA C CA 1
ATOM 2226 C C . ALA C 1 102 ? -80.821 10.384 24.226 1.00 59.59 79 ALA C C 1
ATOM 2227 O O . ALA C 1 102 ? -80.500 10.364 25.414 1.00 56.10 79 ALA C O 1
ATOM 2229 N N . PHE C 1 103 ? -81.154 11.499 23.580 1.00 68.05 80 PHE C N 1
ATOM 2230 C CA . PHE C 1 103 ? -81.191 12.801 24.241 1.00 56.51 80 PHE C CA 1
ATOM 2231 C C . PHE C 1 103 ? -82.582 13.429 24.179 1.00 61.35 80 PHE C C 1
ATOM 2232 O O . PHE C 1 103 ? -82.828 14.309 23.354 1.00 63.46 80 PHE C O 1
ATOM 2240 N N . PRO C 1 104 ? -83.499 12.981 25.051 1.00 61.66 81 PRO C N 1
ATOM 2241 C CA . PRO C 1 104 ? -84.838 13.580 25.100 1.00 58.45 81 PRO C CA 1
ATOM 2242 C C . PRO C 1 104 ? -84.772 15.022 25.593 1.00 68.77 81 PRO C C 1
ATOM 2243 O O . PRO C 1 104 ? -83.947 15.334 26.453 1.00 84.47 81 PRO C O 1
ATOM 2247 N N . GLY C 1 105 ? -85.626 15.889 25.056 1.00 67.69 82 GLY C N 1
ATOM 2248 C CA . GLY C 1 105 ? -85.655 17.275 25.487 1.00 67.12 82 GLY C CA 1
ATOM 2249 C C . GLY C 1 105 ? -86.388 18.216 24.549 1.00 91.80 82 GLY C C 1
ATOM 2250 O O . GLY C 1 105 ? -87.173 17.787 23.703 1.00 93.33 82 GLY C O 1
ATOM 2251 N N . VAL C 1 106 ? -86.124 19.509 24.710 1.00 101.75 83 VAL C N 1
ATOM 2252 C CA . VAL C 1 106 ? -86.762 20.552 23.914 1.00 96.64 83 VAL C CA 1
ATOM 2253 C C . VAL C 1 106 ? -85.711 21.251 23.051 1.00 96.22 83 VAL C C 1
ATOM 2254 O O . VAL C 1 106 ? -84.656 21.633 23.556 1.00 92.38 83 VAL C O 1
ATOM 2258 N N . PRO C 1 107 ? -85.988 21.424 21.743 1.00 103.77 84 PRO C N 1
ATOM 2259 C CA . PRO C 1 107 ? -87.211 21.063 21.012 1.00 96.66 84 PRO C CA 1
ATOM 2260 C C . PRO C 1 107 ? -87.380 19.560 20.813 1.00 92.60 84 PRO C C 1
ATOM 2261 O O . PRO C 1 107 ? -86.413 18.851 20.529 1.00 89.13 84 PRO C O 1
ATOM 2265 N N . VAL C 1 108 ? -88.614 19.091 20.963 1.00 85.53 85 VAL C N 1
ATOM 2266 C CA . VAL C 1 108 ? -88.920 17.669 20.885 1.00 76.07 85 VAL C CA 1
ATOM 2267 C C . VAL C 1 108 ? -88.699 17.108 19.484 1.00 71.54 85 VAL C C 1
ATOM 2268 O O . VAL C 1 108 ? -89.317 17.556 18.517 1.00 72.39 85 VAL C O 1
ATOM 2272 N N . SER C 1 109 ? -87.811 16.124 19.385 1.00 73.38 86 SER C N 1
ATOM 2273 C CA . SER C 1 109 ? -87.552 15.451 18.119 1.00 59.49 86 SER C CA 1
ATOM 2274 C C . SER C 1 109 ? -88.511 14.282 17.937 1.00 64.73 86 SER C C 1
ATOM 2275 O O . SER C 1 109 ? -88.522 13.353 18.745 1.00 66.37 86 SER C O 1
ATOM 2278 N N . PRO C 1 110 ? -89.328 14.333 16.876 1.00 63.56 87 PRO C N 1
ATOM 2279 C CA . PRO C 1 110 ? -90.290 13.271 16.568 1.00 53.61 87 PRO C CA 1
ATOM 2280 C C . PRO C 1 110 ? -89.599 11.931 16.344 1.00 57.24 87 PRO C C 1
ATOM 2281 O O . PRO C 1 110 ? -90.024 10.920 16.901 1.00 55.70 87 PRO C O 1
ATOM 2285 N N . GLY C 1 111 ? -88.541 11.934 15.539 1.00 56.94 88 GLY C N 1
ATOM 2286 C CA . GLY C 1 111 ? -87.824 10.716 15.208 1.00 57.71 88 GLY C CA 1
ATOM 2287 C C . GLY C 1 111 ? -87.191 10.048 16.412 1.00 55.25 88 GLY C C 1
ATOM 2288 O O . GLY C 1 111 ? -87.241 8.825 16.551 1.00 51.48 88 GLY C O 1
ATOM 2289 N N . THR C 1 112 ? -86.596 10.855 17.284 1.00 54.26 89 THR C N 1
ATOM 2290 C CA . THR C 1 112 ? -85.934 10.341 18.478 1.00 56.66 89 THR C CA 1
ATOM 2291 C C . THR C 1 112 ? -86.916 9.615 19.394 1.00 56.81 89 THR C C 1
ATOM 2292 O O . THR C 1 112 ? -86.636 8.513 19.866 1.00 58.54 89 THR C O 1
ATOM 2296 N N . HIS C 1 113 ? -88.069 10.231 19.630 1.00 54.44 90 HIS C N 1
ATOM 2297 C CA . HIS C 1 113 ? -89.076 9.654 20.515 1.00 55.50 90 HIS C CA 1
ATOM 2298 C C . HIS C 1 113 ? -89.707 8.383 19.950 1.00 53.83 90 HIS C C 1
ATOM 2299 O O . HIS C 1 113 ? -90.082 7.484 20.704 1.00 49.18 90 HIS C O 1
ATOM 2306 N N . ILE C 1 114 ? -89.824 8.309 18.628 1.00 43.73 91 ILE C N 1
ATOM 2307 C CA . ILE C 1 114 ? -90.294 7.090 17.980 1.00 45.86 91 ILE C CA 1
ATOM 2308 C C . ILE C 1 114 ? -89.284 5.977 18.221 1.00 48.15 91 ILE C C 1
ATOM 2309 O O . ILE C 1 114 ? -89.651 4.853 18.568 1.00 47.36 91 ILE C O 1
ATOM 2314 N N . GLU C 1 115 ? -88.008 6.307 18.045 1.00 52.36 92 GLU C N 1
ATOM 2315 C CA . GLU C 1 115 ? -86.924 5.356 18.260 1.00 50.70 92 GLU C CA 1
ATOM 2316 C C . GLU C 1 115 ? -86.863 4.896 19.714 1.00 49.82 92 GLU C C 1
ATOM 2317 O O . GLU C 1 115 ? -86.533 3.743 19.993 1.00 53.79 92 GLU C O 1
ATOM 2323 N N . ILE C 1 116 ? -87.183 5.802 20.633 1.00 47.36 93 ILE C N 1
ATOM 2324 C CA . ILE C 1 116 ? -87.279 5.455 22.046 1.00 48.47 93 ILE C CA 1
ATOM 2325 C C . ILE C 1 116 ? -88.392 4.432 22.245 1.00 51.46 93 ILE C C 1
ATOM 2326 O O . ILE C 1 116 ? -88.230 3.453 22.974 1.00 58.39 93 ILE C O 1
ATOM 2331 N N . GLY C 1 117 ? -89.519 4.663 21.578 1.00 47.88 94 GLY C N 1
ATOM 2332 C CA . GLY C 1 117 ? -90.633 3.734 21.609 1.00 41.85 94 GLY C CA 1
ATOM 2333 C C . GLY C 1 117 ? -90.263 2.400 20.991 1.00 48.15 94 GLY C C 1
ATOM 2334 O O . GLY C 1 117 ? -90.694 1.347 21.463 1.00 44.21 94 GLY C O 1
ATOM 2335 N N . TRP C 1 118 ? -89.461 2.447 19.931 1.00 47.38 95 TRP C N 1
ATOM 2336 C CA . TRP C 1 118 ? -88.956 1.236 19.294 1.00 46.04 95 TRP C CA 1
ATOM 2337 C C . TRP C 1 118 ? -88.112 0.426 20.268 1.00 54.93 95 TRP C C 1
ATOM 2338 O O . TRP C 1 118 ? -88.360 -0.760 20.478 1.00 53.20 95 TRP C O 1
ATOM 2349 N N . ALA C 1 119 ? -87.119 1.080 20.863 1.00 51.78 96 ALA C N 1
ATOM 2350 C CA . ALA C 1 119 ? -86.185 0.418 21.768 1.00 52.76 96 ALA C CA 1
ATOM 2351 C C . ALA C 1 119 ? -86.874 -0.163 23.001 1.00 58.07 96 ALA C C 1
ATOM 2352 O O . ALA C 1 119 ? -86.561 -1.275 23.428 1.00 52.29 96 ALA C O 1
ATOM 2354 N N . SER C 1 120 ? -87.812 0.591 23.566 1.00 49.71 97 SER C N 1
ATOM 2355 C CA . SER C 1 120 ? -88.514 0.162 24.772 1.00 55.89 97 SER C CA 1
ATOM 2356 C C . SER C 1 120 ? -89.424 -1.036 24.511 1.00 53.85 97 SER C C 1
ATOM 2357 O O . SER C 1 120 ? -89.530 -1.937 25.344 1.00 62.12 97 SER C O 1
ATOM 2360 N N . ALA C 1 121 ? -90.075 -1.044 23.353 1.00 57.91 98 ALA C N 1
ATOM 2361 C CA . ALA C 1 121 ? -90.976 -2.133 22.993 1.00 60.26 98 ALA C CA 1
ATOM 2362 C C . ALA C 1 121 ? -90.210 -3.412 22.665 1.00 61.08 98 ALA C C 1
ATOM 2363 O O . ALA C 1 121 ? -90.691 -4.516 22.925 1.00 60.64 98 ALA C O 1
ATOM 2365 N N . MET C 1 122 ? -89.017 -3.259 22.096 1.00 60.42 99 MET C N 1
ATOM 2366 C CA . MET C 1 122 ? -88.169 -4.403 21.773 1.00 57.53 99 MET C CA 1
ATOM 2367 C C . MET C 1 122 ? -87.506 -4.971 23.022 1.00 59.31 99 MET C C 1
ATOM 2368 O O . MET C 1 122 ? -86.988 -6.086 23.006 1.00 66.98 99 MET C O 1
ATOM 2373 N N . GLY C 1 123 ? -87.518 -4.195 24.101 1.00 61.21 100 GLY C N 1
ATOM 2374 C CA . GLY C 1 123 ? -86.908 -4.617 25.348 1.00 58.10 100 GLY C CA 1
ATOM 2375 C C . GLY C 1 123 ? -85.409 -4.389 25.360 1.00 63.84 100 GLY C C 1
ATOM 2376 O O . GLY C 1 123 ? -84.660 -5.152 25.970 1.00 66.88 100 GLY C O 1
ATOM 2377 N N . LYS C 1 124 ? -84.972 -3.334 24.682 1.00 64.71 101 LYS C N 1
ATOM 2378 C CA . LYS C 1 124 ? -83.557 -2.987 24.627 1.00 50.82 101 LYS C CA 1
ATOM 2379 C C . LYS C 1 124 ? -83.103 -2.281 25.900 1.00 61.45 101 LYS C C 1
ATOM 2380 O O . LYS C 1 124 ? -83.923 -1.829 26.700 1.00 66.10 101 LYS C O 1
ATOM 2386 N N . LYS C 1 125 ? -81.789 -2.193 26.079 1.00 60.83 102 LYS C N 1
ATOM 2387 C CA . LYS C 1 125 ? -81.211 -1.481 27.212 1.00 53.90 102 LYS C CA 1
ATOM 2388 C C . LYS C 1 125 ? -81.116 0.005 26.887 1.00 59.56 102 LYS C C 1
ATOM 2389 O O . LYS C 1 125 ? -80.326 0.414 26.037 1.00 66.48 102 LYS C O 1
ATOM 2391 N N . ILE C 1 126 ? -81.922 0.811 27.570 1.00 49.37 103 ILE C N 1
ATOM 2392 C CA . ILE C 1 126 ? -82.028 2.230 27.250 1.00 50.53 103 ILE C CA 1
ATOM 2393 C C . ILE C 1 126 ? -81.349 3.128 28.282 1.00 55.40 103 ILE C C 1
ATOM 2394 O O . ILE C 1 126 ? -81.530 2.957 29.487 1.00 61.13 103 ILE C O 1
ATOM 2399 N N . ILE C 1 127 ? -80.562 4.082 27.795 1.00 48.55 104 ILE C N 1
ATOM 2400 C CA . ILE C 1 127 ? -79.998 5.124 28.643 1.00 41.95 104 ILE C CA 1
ATOM 2401 C C . ILE C 1 127 ? -80.483 6.484 28.159 1.00 47.48 104 ILE C C 1
ATOM 2402 O O . ILE C 1 127 ? -80.206 6.883 27.028 1.00 56.42 104 ILE C O 1
ATOM 2407 N N . LEU C 1 128 ? -81.215 7.190 29.014 1.00 47.31 105 LEU C N 1
ATOM 2408 C CA . LEU C 1 128 ? -81.749 8.499 28.655 1.00 55.81 105 LEU C CA 1
ATOM 2409 C C . LEU C 1 128 ? -80.986 9.623 29.346 1.00 58.16 105 LEU C C 1
ATOM 2410 O O . LEU C 1 128 ? -80.950 9.701 30.574 1.00 60.69 105 LEU C O 1
ATOM 2415 N N . LEU C 1 129 ? -80.375 10.491 28.547 1.00 50.03 106 LEU C N 1
ATOM 2416 C CA . LEU C 1 129 ? -79.614 11.613 29.078 1.00 54.11 106 LEU C CA 1
ATOM 2417 C C . LEU C 1 129 ? -80.463 12.879 29.063 1.00 64.28 106 LEU C C 1
ATOM 2418 O O . LEU C 1 129 ? -80.634 13.510 28.019 1.00 65.56 106 LEU C O 1
ATOM 2423 N N . LEU C 1 130 ? -80.998 13.246 30.223 1.00 59.81 107 LEU C N 1
ATOM 2424 C CA . LEU C 1 130 ? -81.878 14.406 30.324 1.00 64.61 107 LEU C CA 1
ATOM 2425 C C . LEU C 1 130 ? -81.202 15.589 31.007 1.00 56.75 107 LEU C C 1
ATOM 2426 O O . LEU C 1 130 ? -80.569 15.438 32.051 1.00 64.48 107 LEU C O 1
ATOM 2431 N N . ALA C 1 131 ? -81.343 16.767 30.408 1.00 62.08 108 ALA C N 1
ATOM 2432 C CA . ALA C 1 131 ? -80.819 17.993 30.995 1.00 59.94 108 ALA C CA 1
ATOM 2433 C C . ALA C 1 131 ? -81.841 18.576 31.964 1.00 80.85 108 ALA C C 1
ATOM 2434 O O . ALA C 1 131 ? -83.030 18.652 31.653 1.00 89.46 108 ALA C O 1
ATOM 2436 N N . GLU C 1 132 ? -81.370 18.982 33.139 1.00 83.99 109 GLU C N 1
ATOM 2437 C CA . GLU C 1 132 ? -82.252 19.442 34.208 1.00 80.12 109 GLU C CA 1
ATOM 2438 C C . GLU C 1 132 ? -82.692 20.894 34.038 1.00 97.82 109 GLU C C 1
ATOM 2439 O O . GLU C 1 132 ? -82.649 21.677 34.987 1.00 118.01 109 GLU C O 1
ATOM 2441 N N . LYS C 1 133 ? -83.118 21.248 32.830 1.00 104.17 110 LYS C N 1
ATOM 2442 C CA . LYS C 1 133 ? -83.631 22.586 32.565 1.00 100.80 110 LYS C CA 1
ATOM 2443 C C . LYS C 1 133 ? -85.134 22.636 32.820 1.00 112.68 110 LYS C C 1
ATOM 2444 O O . LYS C 1 133 ? -85.814 21.611 32.771 1.00 109.34 110 LYS C O 1
ATOM 2446 N N . GLU C 1 134 ? -85.647 23.831 33.094 1.00 135.88 111 GLU C N 1
ATOM 2447 C CA . GLU C 1 134 ? -87.068 24.009 33.372 1.00 135.49 111 GLU C CA 1
ATOM 2448 C C . GLU C 1 134 ? -87.912 23.798 32.118 1.00 125.34 111 GLU C C 1
ATOM 2449 O O . GLU C 1 134 ? -87.440 23.999 30.998 1.00 109.91 111 GLU C O 1
ATOM 2451 N N . ASN C 1 136 ? -89.901 20.142 34.228 1.00 107.27 113 ASN C N 1
ATOM 2452 C CA . ASN C 1 136 ? -90.090 18.704 34.075 1.00 105.04 113 ASN C CA 1
ATOM 2453 C C . ASN C 1 136 ? -90.260 18.304 32.614 1.00 105.92 113 ASN C C 1
ATOM 2454 O O . ASN C 1 136 ? -90.391 19.159 31.739 1.00 103.19 113 ASN C O 1
ATOM 2456 N N . TYR C 1 137 ? -90.259 17.000 32.355 1.00 98.62 114 TYR C N 1
ATOM 2457 C CA . TYR C 1 137 ? -90.414 16.501 30.994 1.00 101.46 114 TYR C CA 1
ATOM 2458 C C . TYR C 1 137 ? -91.690 15.678 30.839 1.00 94.80 114 TYR C C 1
ATOM 2459 O O . TYR C 1 137 ? -92.588 15.744 31.678 1.00 102.64 114 TYR C O 1
ATOM 2461 N N . ALA C 1 138 ? -91.758 14.902 29.762 1.00 82.73 115 ALA C N 1
ATOM 2462 C CA . ALA C 1 138 ? -92.950 14.123 29.441 1.00 79.93 115 ALA C CA 1
ATOM 2463 C C . ALA C 1 138 ? -93.239 13.033 30.469 1.00 78.41 115 ALA C C 1
ATOM 2464 O O . ALA C 1 138 ? -92.330 12.522 31.123 1.00 76.10 115 ALA C O 1
ATOM 2466 N N . TYR C 1 139 ? -94.515 12.681 30.595 1.00 74.97 116 TYR C N 1
ATOM 2467 C CA . TYR C 1 139 ? -94.947 11.638 31.517 1.00 62.68 116 TYR C CA 1
ATOM 2468 C C . TYR C 1 139 ? -94.404 10.272 31.110 1.00 65.98 116 TYR C C 1
ATOM 2469 O O . TYR C 1 139 ? -93.939 9.503 31.952 1.00 66.61 116 TYR C O 1
ATOM 2471 N N . LEU C 1 140 ? -94.464 9.976 29.815 1.00 71.15 117 LEU C N 1
ATOM 2472 C CA . LEU C 1 140 ? -94.032 8.677 29.305 1.00 64.86 117 LEU C CA 1
ATOM 2473 C C . LEU C 1 140 ? -92.517 8.505 29.358 1.00 61.42 117 LEU C C 1
ATOM 2474 O O . LEU C 1 140 ? -92.012 7.384 29.343 1.00 60.44 117 LEU C O 1
ATOM 2479 N N . ILE C 1 141 ? -91.797 9.620 29.416 1.00 62.76 118 ILE C N 1
ATOM 2480 C CA . ILE C 1 141 ? -90.348 9.584 29.574 1.00 64.16 118 ILE C CA 1
ATOM 2481 C C . ILE C 1 141 ? -89.982 9.235 31.014 1.00 60.69 118 ILE C C 1
ATOM 2482 O O . ILE C 1 141 ? -89.159 8.353 31.263 1.00 56.50 118 ILE C O 1
ATOM 2487 N N . ARG C 1 142 ? -90.613 9.927 31.958 1.00 59.41 119 ARG C N 1
ATOM 2488 C CA . ARG C 1 142 ? -90.324 9.750 33.377 1.00 52.96 119 ARG C CA 1
ATOM 2489 C C . ARG C 1 142 ? -90.786 8.396 33.913 1.00 56.31 119 ARG C C 1
ATOM 2490 O O . ARG C 1 142 ? -90.268 7.911 34.919 1.00 70.11 119 ARG C O 1
ATOM 2492 N N . GLY C 1 143 ? -91.760 7.791 33.242 1.00 47.59 120 GLY C N 1
ATOM 2493 C CA . GLY C 1 143 ? -92.302 6.517 33.682 1.00 55.84 120 GLY C CA 1
ATOM 2494 C C . GLY C 1 143 ? -91.945 5.362 32.766 1.00 57.63 120 GLY C C 1
ATOM 2495 O O . GLY C 1 143 ? -92.497 4.268 32.888 1.00 57.07 120 GLY C O 1
ATOM 2496 N N . LEU C 1 144 ? -91.012 5.604 31.852 1.00 57.69 121 LEU C N 1
ATOM 2497 C CA . LEU C 1 144 ? -90.617 4.603 30.866 1.00 59.59 121 LEU C CA 1
ATOM 2498 C C . LEU C 1 144 ? -89.919 3.410 31.513 1.00 60.47 121 LEU C C 1
ATOM 2499 O O . LEU C 1 144 ? -89.918 2.306 30.965 1.00 57.38 121 LEU C O 1
ATOM 2504 N N . HIS C 1 145 ? -89.329 3.639 32.683 1.00 63.25 122 HIS C N 1
ATOM 2505 C CA . HIS C 1 145 ? -88.558 2.612 33.377 1.00 63.82 122 HIS C CA 1
ATOM 2506 C C . HIS C 1 145 ? -89.419 1.436 33.828 1.00 61.64 122 HIS C C 1
ATOM 2507 O O . HIS C 1 145 ? -88.922 0.321 33.989 1.00 62.28 122 HIS C O 1
ATOM 2514 N N . THR C 1 146 ? -90.708 1.687 34.029 1.00 61.51 123 THR C N 1
ATOM 2515 C CA . THR C 1 146 ? -91.620 0.654 34.508 1.00 67.00 123 THR C CA 1
ATOM 2516 C C . THR C 1 146 ? -91.985 -0.333 33.412 1.00 61.03 123 THR C C 1
ATOM 2517 O O . THR C 1 146 ? -92.682 -1.317 33.660 1.00 73.20 123 THR C O 1
ATOM 2521 N N . VAL C 1 147 ? -91.514 -0.068 32.199 1.00 68.52 124 VAL C N 1
ATOM 2522 C CA . VAL C 1 147 ? -91.911 -0.861 31.044 1.00 70.41 124 VAL C CA 1
ATOM 2523 C C . VAL C 1 147 ? -90.725 -1.528 30.354 1.00 69.40 124 VAL C C 1
ATOM 2524 O O . VAL C 1 147 ? -90.856 -2.606 29.775 1.00 65.92 124 VAL C O 1
ATOM 2528 N N . SER C 1 148 ? -89.570 -0.877 30.410 1.00 69.49 125 SER C N 1
ATOM 2529 C CA . SER C 1 148 ? -88.357 -1.433 29.829 1.00 62.89 125 SER C CA 1
ATOM 2530 C C . SER C 1 148 ? -87.152 -1.040 30.668 1.00 61.98 125 SER C C 1
ATOM 2531 O O . SER C 1 148 ? -87.242 -0.156 31.521 1.00 67.30 125 SER C O 1
ATOM 2534 N N . ASN C 1 149 ? -86.025 -1.700 30.427 1.00 58.70 126 ASN C N 1
ATOM 2535 C CA . ASN C 1 149 ? -84.806 -1.415 31.171 1.00 53.90 126 ASN C CA 1
ATOM 2536 C C . ASN C 1 149 ? -84.261 -0.036 30.816 1.00 56.98 126 ASN C C 1
ATOM 2537 O O . ASN C 1 149 ? -83.537 0.123 29.833 1.00 69.91 126 ASN C O 1
ATOM 2542 N N . VAL C 1 150 ? -84.618 0.957 31.623 1.00 55.07 127 VAL C N 1
ATOM 2543 C CA . VAL C 1 150 ? -84.234 2.338 31.357 1.00 50.69 127 VAL C CA 1
ATOM 2544 C C . VAL C 1 150 ? -83.425 2.926 32.508 1.00 60.55 127 VAL C C 1
ATOM 2545 O O . VAL C 1 150 ? -83.835 2.860 33.668 1.00 57.97 127 VAL C O 1
ATOM 2549 N N . HIS C 1 151 ? -82.271 3.497 32.180 1.00 53.97 128 HIS C N 1
ATOM 2550 C CA . HIS C 1 151 ? -81.444 4.171 33.172 1.00 49.72 128 HIS C CA 1
ATOM 2551 C C . HIS C 1 151 ? -81.313 5.652 32.835 1.00 51.15 128 HIS C C 1
ATOM 2552 O O . HIS C 1 151 ? -80.833 6.014 31.760 1.00 61.44 128 HIS C O 1
ATOM 2559 N N . TYR C 1 152 ? -81.747 6.506 33.756 1.00 56.48 129 TYR C N 1
ATOM 2560 C CA . TYR C 1 152 ? -81.708 7.947 33.537 1.00 53.77 129 TYR C CA 1
ATOM 2561 C C . TYR C 1 152 ? -80.400 8.550 34.033 1.00 49.93 129 TYR C C 1
ATOM 2562 O O . TYR C 1 152 ? -79.861 8.135 35.058 1.00 65.10 129 TYR C O 1
ATOM 2571 N N . ILE C 1 153 ? -79.893 9.530 33.294 1.00 51.33 130 ILE C N 1
ATOM 2572 C CA . ILE C 1 153 ? -78.711 10.274 33.707 1.00 46.65 130 ILE C CA 1
ATOM 2573 C C . ILE C 1 153 ? -78.978 11.767 33.572 1.00 51.57 130 ILE C C 1
ATOM 2574 O O . ILE C 1 153 ? -79.063 12.294 32.463 1.00 60.71 130 ILE C O 1
ATOM 2579 N N . ILE C 1 154 ? -79.121 12.441 34.708 1.00 64.92 131 ILE C N 1
ATOM 2580 C CA . ILE C 1 154 ? -79.396 13.871 34.721 1.00 60.32 131 ILE C CA 1
ATOM 2581 C C . ILE C 1 154 ? -78.093 14.661 34.719 1.00 57.56 131 ILE C C 1
ATOM 2582 O O . ILE C 1 154 ? -77.169 14.351 35.470 1.00 69.21 131 ILE C O 1
ATOM 2587 N N . TYR C 1 155 ? -78.023 15.679 33.868 1.00 58.10 132 TYR C N 1
ATOM 2588 C CA . TYR C 1 155 ? -76.806 16.467 33.728 1.00 62.46 132 TYR C CA 1
ATOM 2589 C C . TYR C 1 155 ? -77.105 17.951 33.549 1.00 66.46 132 TYR C C 1
ATOM 2590 O O . TYR C 1 155 ? -78.227 18.336 33.219 1.00 67.44 132 TYR C O 1
ATOM 2599 N N . ASN C 1 156 ? -76.087 18.776 33.770 1.00 71.65 133 ASN C N 1
ATOM 2600 C CA . ASN C 1 156 ? -76.178 20.204 33.502 1.00 75.15 133 ASN C CA 1
ATOM 2601 C C . ASN C 1 156 ? -75.122 20.614 32.483 1.00 75.91 133 ASN C C 1
ATOM 2602 O O . ASN C 1 156 ? -75.278 21.606 31.770 1.00 79.62 133 ASN C O 1
ATOM 2604 N N . LYS C 1 157 ? -74.047 19.834 32.421 1.00 74.72 134 LYS C N 1
ATOM 2605 C CA . LYS C 1 157 ? -72.952 20.080 31.490 1.00 77.13 134 LYS C CA 1
ATOM 2606 C C . LYS C 1 157 ? -72.525 18.776 30.821 1.00 69.58 134 LYS C C 1
ATOM 2607 O O . LYS C 1 157 ? -72.818 17.690 31.325 1.00 59.93 134 LYS C O 1
ATOM 2609 N N . GLU C 1 158 ? -71.833 18.885 29.690 1.00 64.99 135 GLU C N 1
ATOM 2610 C CA . GLU C 1 158 ? -71.402 17.707 28.936 1.00 59.97 135 GLU C CA 1
ATOM 2611 C C . GLU C 1 158 ? -70.446 16.829 29.735 1.00 69.04 135 GLU C C 1
ATOM 2612 O O . GLU C 1 158 ? -70.548 15.601 29.718 1.00 64.56 135 GLU C O 1
ATOM 2618 N N . LYS C 1 159 ? -69.519 17.475 30.434 1.00 72.78 136 LYS C N 1
ATOM 2619 C CA . LYS C 1 159 ? -68.513 16.782 31.226 1.00 58.56 136 LYS C CA 1
ATOM 2620 C C . LYS C 1 159 ? -69.165 15.917 32.300 1.00 68.74 136 LYS C C 1
ATOM 2621 O O . LYS C 1 159 ? -68.637 14.870 32.678 1.00 68.66 136 LYS C O 1
ATOM 2627 N N . GLU C 1 160 ? -70.323 16.360 32.779 1.00 70.88 137 GLU C N 1
ATOM 2628 C CA . GLU C 1 160 ? -71.040 15.660 33.837 1.00 55.13 137 GLU C CA 1
ATOM 2629 C C . GLU C 1 160 ? -71.606 14.321 33.373 1.00 64.83 137 GLU C C 1
ATOM 2630 O O . GLU C 1 160 ? -71.403 13.297 34.031 1.00 56.09 137 GLU C O 1
ATOM 2632 N N . TYR C 1 161 ? -72.313 14.316 32.245 1.00 62.67 138 TYR C N 1
ATOM 2633 C CA . TYR C 1 161 ? -72.927 13.072 31.782 1.00 58.78 138 TYR C CA 1
ATOM 2634 C C . TYR C 1 161 ? -71.905 12.062 31.251 1.00 59.70 138 TYR C C 1
ATOM 2635 O O . TYR C 1 161 ? -72.136 10.858 31.320 1.00 50.73 138 TYR C O 1
ATOM 2644 N N . LEU C 1 162 ? -70.781 12.554 30.737 1.00 65.11 139 LEU C N 1
ATOM 2645 C CA . LEU C 1 162 ? -69.727 11.672 30.254 1.00 53.57 139 LEU C CA 1
ATOM 2646 C C . LEU C 1 162 ? -69.103 10.898 31.402 1.00 56.75 139 LEU C C 1
ATOM 2647 O O . LEU C 1 162 ? -68.738 9.734 31.257 1.00 54.51 139 LEU C O 1
ATOM 2652 N N . GLN C 1 163 ? -68.984 11.541 32.553 1.00 62.18 140 GLN C N 1
ATOM 2653 C CA . GLN C 1 163 ? -68.435 10.872 33.727 1.00 67.37 140 GLN C CA 1
ATOM 2654 C C . GLN C 1 163 ? -69.408 9.885 34.321 1.00 66.68 140 GLN C C 1
ATOM 2655 O O . GLN C 1 1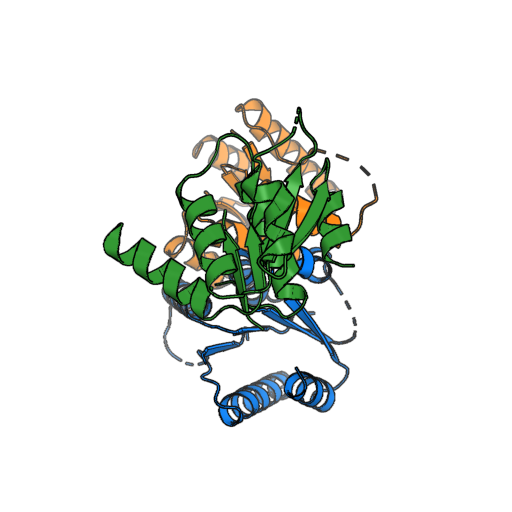63 ? -69.025 8.785 34.721 1.00 61.89 140 GLN C O 1
ATOM 2661 N N . LYS C 1 164 ? -70.669 10.291 34.370 1.00 55.88 141 LYS C N 1
ATOM 2662 C CA . LYS C 1 164 ? -71.707 9.435 34.892 1.00 49.70 141 LYS C CA 1
ATOM 2663 C C . LYS C 1 164 ? -71.885 8.224 33.989 1.00 50.92 141 LYS C C 1
ATOM 2664 O O . LYS C 1 164 ? -72.137 7.118 34.470 1.00 52.16 141 LYS C O 1
ATOM 2670 N N . LEU C 1 165 ? -71.746 8.431 32.683 1.00 50.43 142 LEU C N 1
ATOM 2671 C CA . LEU C 1 165 ? -71.908 7.348 31.720 1.00 58.35 142 LEU C CA 1
ATOM 2672 C C . LEU C 1 165 ? -70.752 6.358 31.832 1.00 59.25 142 LEU C C 1
ATOM 2673 O O . LEU C 1 165 ? -70.923 5.159 31.609 1.00 57.52 142 LEU C O 1
ATOM 2678 N N . ASP C 1 166 ? -69.577 6.872 32.182 1.00 57.78 143 ASP C N 1
ATOM 2679 C CA . ASP C 1 166 ? -68.398 6.038 32.382 1.00 68.70 143 ASP C CA 1
ATOM 2680 C C . ASP C 1 166 ? -68.593 5.134 33.597 1.00 68.47 143 ASP C C 1
ATOM 2681 O O . ASP C 1 166 ? -68.184 3.970 33.596 1.00 73.03 143 ASP C O 1
ATOM 2686 N N . LEU C 1 167 ? -69.220 5.680 34.634 1.00 59.59 144 LEU C N 1
ATOM 2687 C CA . LEU C 1 167 ? -69.519 4.917 35.841 1.00 58.22 144 LEU C CA 1
ATOM 2688 C C . LEU C 1 167 ? -70.526 3.807 35.556 1.00 60.38 144 LEU C C 1
ATOM 2689 O O . LEU C 1 167 ? -70.294 2.648 35.900 1.00 82.74 144 LEU C O 1
#

Secondary structure (DSSP, 8-state):
-EEEEE---HHHHHHHHHHHHHHHHTTT-EE------HHHHHHHHHHHHHH-SEEEE---SSPPHHHHHHHHHHHHHT-EEEEEEE---HHHHTGGGTS-EEEEEESSHHHHHHHHHH-/-EEEEE--HHHHHHHHHHHHHHHHTTT-EETT----HHHHHHHHHHHHHH-SEEEE---SSPPHHHHHHHHHHHHHT-EEEEEEES-----HHHHTGGGTS-EEEEEESSHHHHHHHHHH--/-EEEEE--HHHHHHHHHHHHHTTT-EE--HHHHHHHHHHHHHH-SEEEE---SSPPHHHHHHHHHHHHHT-EEEEEEE------HHHHTGGGTS-EEEEEESSHHHHHHHHH-

Foldseek 3Di:
DEEEELDVVCVVVVVLVVVVCVLQVVVVYHYLYPDDDPVVVVVSLLVSLLPGQEYEYEADPPGDPSSVVSVVSNLVSQHAYEYEYEVDDPCVVCSVVRHNYHYDYDPDSVRRSVVVVVD/DEEEELDVVVVVVVLVVVVCVLQVVVVYHYQPVPDDPVVVVVSLLVSLLPGQEYEYEADPPGDPSRVVSVVSNLVSQHAYEYEYEPPPVPDPCVVCSVVRHNYHYDYDNDSVRRSVVVVVVD/DEEEEQDVRVVLVVVVCVLQVVVVYHYAVVVVVVVRLLVSLLPGQEYEYEADPPGDPVRVVSVVSNLVSQHAYEYEYEPPDDDDPCVVCSVVRHNYHYDYDNDSVRRSVVVVD

CATH classification: 3.40.50.450